Protein AF-A0A9P5X4S1-F1 (afdb_monomer_lite)

Secondary structure (DSSP, 8-state):
-----PPPP----PPPPP---PPPPP---------------TT-----GGGTS------EEPTTTB--SS-EESS-EEEE-----GGG-TTBSSS----TT-S-EEEE-----BSEES--S-EEEE-SSS-EEEE-PPTT-SS-BHHHHHHHHHHHHHHHHHHTTS-TTB--EEEEEEE-TT--EEEEEEEEE-EEEE-SSSTTEEEEE--B-

Foldseek 3Di:
DDDDDDDDDDDPDDDDDDDDDDDDDDDDDDPDPPDFDFDDDPVRDTDGVCVVPPPCPPKDFDPLFDFDPDKDFNFDKAKDLDDDDQVFCLFAPDSDPDPPPDSIDIGTDDDFAARIVVFDQWAWEAAVPPDIDIFGDDPPDNGGGSNSVSNSVSVVLSVCCVVVPNPPFFDQWDWDWYADPVGDIDIGIGGMFRGWDAPDDDSRYIYTGTDTD

Structure (mmCIF, N/CA/C/O backbone):
data_AF-A0A9P5X4S1-F1
#
_entry.id   AF-A0A9P5X4S1-F1
#
loop_
_atom_site.group_PDB
_atom_site.id
_atom_site.type_symbol
_atom_site.label_atom_id
_atom_site.label_alt_id
_atom_site.label_comp_id
_atom_site.label_asym_id
_atom_site.label_entity_id
_atom_site.label_seq_id
_atom_site.pdbx_PDB_ins_code
_atom_site.Cartn_x
_atom_site.Cartn_y
_atom_site.Cartn_z
_atom_site.occupancy
_atom_site.B_iso_or_equiv
_atom_site.auth_seq_id
_atom_site.auth_comp_id
_atom_site.auth_asym_id
_atom_site.auth_atom_id
_atom_site.pdbx_PDB_model_num
ATOM 1 N N . MET A 1 1 ? 43.998 -72.828 -22.756 1.00 46.53 1 MET A N 1
ATOM 2 C CA . MET A 1 1 ? 43.836 -71.677 -23.671 1.00 46.53 1 MET A CA 1
ATOM 3 C C . MET A 1 1 ? 42.351 -71.418 -23.887 1.00 46.53 1 MET A C 1
ATOM 5 O O . MET A 1 1 ? 41.716 -72.182 -24.595 1.00 46.53 1 MET A O 1
ATOM 9 N N . GLN A 1 2 ? 41.789 -70.391 -23.248 1.00 43.47 2 GLN A N 1
ATOM 10 C CA . GLN A 1 2 ? 40.431 -69.898 -23.509 1.00 43.47 2 GLN A CA 1
ATOM 11 C C . GLN A 1 2 ? 40.464 -68.369 -23.405 1.00 43.47 2 GLN A C 1
ATOM 13 O O . GLN A 1 2 ? 40.815 -67.820 -22.363 1.00 43.47 2 GLN A O 1
ATOM 18 N N . GLN A 1 3 ? 40.169 -67.691 -24.515 1.00 41.81 3 GLN A N 1
ATOM 19 C CA . GLN A 1 3 ? 40.091 -66.234 -24.605 1.00 41.81 3 GLN A CA 1
ATOM 20 C C . GLN A 1 3 ? 38.754 -65.751 -24.024 1.00 41.81 3 GLN A C 1
ATOM 22 O O . GLN A 1 3 ? 37.690 -66.107 -24.527 1.00 41.81 3 GLN A O 1
ATOM 27 N N . ARG A 1 4 ? 38.800 -64.907 -22.985 1.00 42.22 4 ARG A N 1
ATOM 28 C CA . ARG A 1 4 ? 37.654 -64.103 -22.536 1.00 42.22 4 ARG A CA 1
ATOM 29 C C . ARG A 1 4 ? 37.526 -62.884 -23.452 1.00 42.22 4 ARG A C 1
ATOM 31 O O . ARG A 1 4 ? 38.384 -62.008 -23.428 1.00 42.22 4 ARG A O 1
ATOM 38 N N . ARG A 1 5 ? 36.458 -62.825 -24.253 1.00 45.06 5 ARG A N 1
ATOM 39 C CA . ARG A 1 5 ? 36.043 -61.607 -24.964 1.00 45.06 5 ARG A CA 1
ATOM 40 C C . ARG A 1 5 ? 35.388 -60.648 -23.970 1.00 45.06 5 ARG A C 1
ATOM 42 O O . ARG A 1 5 ? 34.315 -60.933 -23.448 1.00 45.06 5 ARG A O 1
ATOM 49 N N . SER A 1 6 ? 36.042 -59.522 -23.726 1.00 44.28 6 SER A N 1
ATOM 50 C CA . SER A 1 6 ? 35.479 -58.332 -23.096 1.00 44.28 6 SER A CA 1
ATOM 51 C C . SER A 1 6 ? 34.457 -57.687 -24.041 1.00 44.28 6 SER A C 1
ATOM 53 O O . SER A 1 6 ? 34.792 -57.272 -25.148 1.00 44.28 6 SER A O 1
ATOM 55 N N . GLN A 1 7 ? 33.192 -57.620 -23.622 1.00 47.44 7 GLN A N 1
ATOM 56 C CA . GLN A 1 7 ? 32.182 -56.778 -24.265 1.00 47.44 7 GLN A CA 1
ATOM 57 C C . GLN A 1 7 ? 32.300 -55.358 -23.692 1.00 47.44 7 GLN A C 1
ATOM 59 O O . GLN A 1 7 ? 32.157 -55.161 -22.488 1.00 47.44 7 GLN A O 1
ATOM 64 N N . LEU A 1 8 ? 32.592 -54.383 -24.554 1.00 49.94 8 LEU A N 1
ATOM 65 C CA . LEU A 1 8 ? 32.514 -52.952 -24.244 1.00 49.94 8 LEU A CA 1
ATOM 66 C C . LEU A 1 8 ? 31.046 -52.477 -24.310 1.00 49.94 8 LEU A C 1
ATOM 68 O O . LEU A 1 8 ? 30.267 -53.023 -25.099 1.00 49.94 8 LEU A O 1
ATOM 72 N N . PRO A 1 9 ? 30.649 -51.473 -23.509 1.00 44.62 9 PRO A N 1
ATOM 73 C CA . PRO A 1 9 ? 29.273 -50.990 -23.458 1.00 44.62 9 PRO A CA 1
ATOM 74 C C . PRO A 1 9 ? 28.875 -50.280 -24.760 1.00 44.62 9 PRO A C 1
ATOM 76 O O . PRO A 1 9 ? 29.636 -49.495 -25.325 1.00 44.62 9 PRO A O 1
ATOM 79 N N . ARG A 1 10 ? 27.649 -50.554 -25.226 1.00 48.22 10 ARG A N 1
ATOM 80 C CA . ARG A 1 10 ? 27.021 -49.883 -26.372 1.00 48.22 10 ARG A CA 1
ATOM 81 C C . ARG A 1 10 ? 26.937 -48.378 -26.113 1.00 48.22 10 ARG A C 1
ATOM 83 O O . ARG A 1 10 ? 26.200 -47.940 -25.235 1.00 48.22 10 ARG A O 1
ATOM 90 N N . THR A 1 11 ? 27.660 -47.593 -26.904 1.00 49.62 11 THR A N 1
ATOM 91 C CA . THR A 1 11 ? 27.500 -46.140 -26.975 1.00 49.62 11 THR A CA 1
ATOM 92 C C . THR A 1 11 ? 26.103 -45.831 -27.516 1.00 49.62 11 THR A C 1
ATOM 94 O O . THR A 1 11 ? 25.770 -46.215 -28.636 1.00 49.62 11 THR A O 1
ATOM 97 N N . VAL A 1 12 ? 25.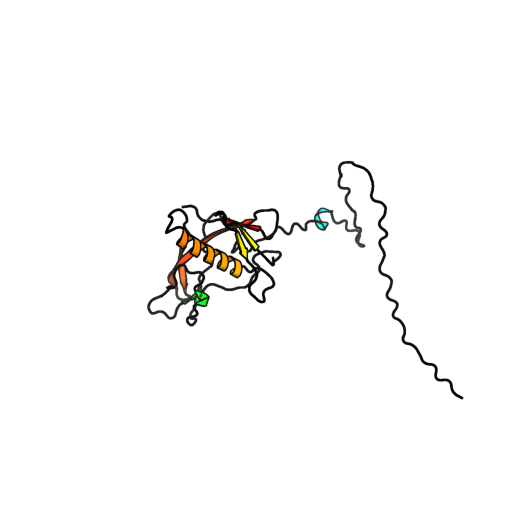268 -45.167 -26.717 1.00 51.41 12 VAL A N 1
ATOM 98 C CA . VAL A 1 12 ? 23.979 -44.633 -27.171 1.00 51.41 12 VAL A CA 1
ATOM 99 C C . VAL A 1 12 ? 24.279 -43.491 -28.143 1.00 51.41 12 VAL A C 1
ATOM 101 O O . VAL A 1 12 ? 24.737 -42.425 -27.738 1.00 51.41 12 VAL A O 1
ATOM 104 N N . GLN A 1 13 ? 24.083 -43.725 -29.441 1.00 45.00 13 GLN A N 1
ATOM 105 C CA . GLN A 1 13 ? 24.104 -42.659 -30.439 1.00 45.00 13 GLN A CA 1
ATOM 106 C C . GLN A 1 13 ? 22.827 -41.833 -30.283 1.00 45.00 13 GLN A C 1
ATOM 108 O O . GLN A 1 13 ? 21.743 -42.271 -30.665 1.00 45.00 13 GLN A O 1
ATOM 113 N N . HIS A 1 14 ? 22.948 -40.637 -29.712 1.00 45.91 14 HIS A N 1
ATOM 114 C CA . HIS A 1 14 ? 21.897 -39.634 -29.824 1.00 45.91 14 HIS A CA 1
ATOM 115 C C . HIS A 1 14 ? 21.844 -39.125 -31.274 1.00 45.91 14 HIS A C 1
ATOM 117 O O . HIS A 1 14 ? 22.902 -38.840 -31.846 1.00 45.91 14 HIS A O 1
ATOM 123 N N . PRO A 1 15 ? 20.654 -38.995 -31.891 1.00 44.94 15 PRO A N 1
ATOM 124 C CA . PRO A 1 15 ? 20.539 -38.343 -33.187 1.00 44.94 15 PRO A CA 1
ATOM 125 C C . PRO A 1 15 ? 21.041 -36.900 -33.068 1.00 44.94 15 PRO A C 1
ATOM 127 O O . PRO A 1 15 ? 20.694 -36.183 -32.129 1.00 44.94 15 PRO A O 1
ATOM 130 N N . ALA A 1 16 ? 21.905 -36.493 -33.999 1.00 55.47 16 ALA A N 1
ATOM 131 C CA . ALA A 1 16 ? 22.476 -35.155 -34.013 1.00 55.47 16 ALA A CA 1
ATOM 132 C C . ALA A 1 16 ? 21.360 -34.102 -34.111 1.00 55.47 16 ALA A C 1
ATOM 134 O O . ALA A 1 16 ? 20.496 -34.187 -34.985 1.00 55.47 16 ALA A O 1
ATOM 135 N N . ALA A 1 17 ? 21.393 -33.105 -33.224 1.00 42.31 17 ALA A N 1
ATOM 136 C CA . ALA A 1 17 ? 20.480 -31.971 -33.284 1.00 42.31 17 ALA A CA 1
ATOM 137 C C . ALA A 1 17 ? 20.614 -31.250 -34.643 1.00 42.31 17 ALA A C 1
ATOM 139 O O . ALA A 1 17 ? 21.740 -31.079 -35.130 1.00 42.31 17 ALA A O 1
ATOM 140 N N . PRO A 1 18 ? 19.500 -30.822 -35.266 1.00 40.22 18 PRO A N 1
ATOM 141 C CA . PRO A 1 18 ? 19.536 -30.147 -36.557 1.00 40.22 18 PRO A CA 1
ATOM 142 C C . PRO A 1 18 ? 20.338 -28.847 -36.444 1.00 40.22 18 PRO A C 1
ATOM 144 O O . PRO A 1 18 ? 20.001 -27.950 -35.673 1.00 40.22 18 PRO A O 1
ATOM 147 N N . ARG A 1 19 ? 21.428 -28.747 -37.210 1.00 42.81 19 ARG A N 1
ATOM 148 C CA . ARG A 1 19 ? 22.219 -27.517 -37.317 1.00 42.81 19 ARG A CA 1
ATOM 149 C C . ARG A 1 19 ? 21.562 -26.606 -38.350 1.00 42.81 19 ARG A C 1
ATOM 151 O O . ARG A 1 19 ? 21.554 -26.929 -39.535 1.00 42.81 19 ARG A O 1
ATOM 158 N N . LEU A 1 20 ? 21.021 -25.474 -37.904 1.00 37.00 20 LEU A N 1
ATOM 159 C CA . LEU A 1 20 ? 20.566 -24.403 -38.790 1.00 37.00 20 LEU A CA 1
ATOM 160 C C . LEU A 1 20 ? 21.792 -23.714 -39.399 1.00 37.00 20 LEU A C 1
ATOM 162 O O . LEU A 1 20 ? 22.622 -23.172 -38.673 1.00 37.00 20 LEU A O 1
ATOM 166 N N . ILE A 1 21 ? 21.908 -23.752 -40.726 1.00 42.53 21 ILE A N 1
ATOM 167 C CA . ILE A 1 21 ? 22.890 -22.970 -41.483 1.00 42.53 21 ILE A CA 1
ATOM 168 C C . ILE A 1 21 ? 22.227 -21.617 -41.781 1.00 42.53 21 ILE A C 1
ATOM 170 O O . ILE A 1 21 ? 21.247 -21.600 -42.530 1.00 42.53 21 ILE A O 1
ATOM 174 N N . PRO A 1 22 ? 22.686 -20.488 -41.210 1.00 38.66 22 PRO A N 1
ATOM 175 C CA . PRO A 1 22 ? 22.112 -19.187 -41.527 1.00 38.66 22 PRO A CA 1
ATOM 176 C C . PRO A 1 22 ? 22.439 -18.829 -42.980 1.00 38.66 22 PRO A C 1
ATOM 178 O O . PRO A 1 22 ? 23.607 -18.753 -43.360 1.00 38.66 22 PRO A O 1
ATOM 181 N N . GLY A 1 23 ? 21.407 -18.627 -43.799 1.00 45.50 23 GLY A N 1
ATOM 182 C CA . GLY A 1 23 ? 21.567 -18.055 -45.134 1.00 45.50 23 GLY A CA 1
ATOM 183 C C . GLY A 1 23 ? 21.989 -16.580 -45.057 1.00 45.50 23 GLY A C 1
ATOM 184 O O . GLY A 1 23 ? 21.754 -15.927 -44.036 1.00 45.50 23 GLY A O 1
ATOM 185 N N . PRO A 1 24 ? 22.615 -16.033 -46.113 1.00 45.56 24 PRO A N 1
ATOM 186 C CA . PRO A 1 24 ? 23.027 -14.636 -46.127 1.00 45.56 24 PRO A CA 1
ATOM 187 C C . PRO A 1 24 ? 21.810 -13.707 -46.017 1.00 45.56 24 PRO A C 1
ATOM 189 O O . PRO A 1 24 ? 20.795 -13.906 -46.686 1.00 45.56 24 PRO A O 1
ATOM 192 N N . LEU A 1 25 ? 21.927 -12.687 -45.162 1.00 45.19 25 LEU A N 1
ATOM 193 C CA . LEU A 1 25 ? 20.889 -11.677 -44.955 1.00 45.19 25 LEU A CA 1
ATOM 194 C C . LEU A 1 25 ? 20.660 -10.864 -46.245 1.00 45.19 25 LEU A C 1
ATOM 196 O O . LEU A 1 25 ? 21.644 -10.474 -46.884 1.00 45.19 25 LEU A O 1
ATOM 200 N N . PRO A 1 26 ? 19.402 -10.557 -46.618 1.00 45.75 26 PRO A N 1
ATOM 201 C CA . PRO A 1 26 ? 19.123 -9.710 -47.769 1.00 45.75 26 PRO A CA 1
ATOM 202 C C . PRO A 1 26 ? 19.654 -8.301 -47.502 1.00 45.75 26 PRO A C 1
ATOM 204 O O . PRO A 1 26 ? 19.260 -7.645 -46.538 1.00 45.75 26 PRO A O 1
ATOM 207 N N . ARG A 1 27 ? 20.552 -7.833 -48.365 1.00 50.88 27 ARG A N 1
ATOM 208 C CA . ARG A 1 27 ? 20.901 -6.419 -48.462 1.00 50.88 27 ARG A CA 1
ATOM 209 C C . ARG A 1 27 ? 19.909 -5.793 -49.429 1.00 50.88 27 ARG A C 1
ATOM 211 O O . ARG A 1 27 ? 20.102 -5.953 -50.622 1.00 50.88 27 ARG A O 1
ATOM 218 N N . ASP A 1 28 ? 18.849 -5.170 -48.924 1.00 43.62 28 ASP A N 1
ATOM 219 C CA . ASP A 1 28 ? 18.285 -3.983 -49.572 1.00 43.62 28 ASP A CA 1
ATOM 220 C C . ASP A 1 28 ? 17.231 -3.278 -48.713 1.00 43.62 28 ASP A C 1
ATOM 222 O O . ASP A 1 28 ? 16.333 -3.876 -48.119 1.00 43.62 28 ASP A O 1
ATOM 226 N N . THR A 1 29 ? 17.383 -1.960 -48.675 1.00 52.16 29 THR A N 1
ATOM 227 C CA . THR A 1 29 ? 16.503 -0.952 -48.092 1.00 52.16 29 THR A CA 1
ATOM 228 C C . THR A 1 29 ? 15.220 -0.813 -48.913 1.00 52.16 29 THR A C 1
ATOM 230 O O . THR A 1 29 ? 15.195 -0.108 -49.918 1.00 52.16 29 THR A O 1
ATOM 233 N N . ALA A 1 30 ? 14.139 -1.446 -48.464 1.00 44.97 30 ALA A N 1
ATOM 234 C CA . ALA A 1 30 ? 12.775 -1.151 -48.901 1.00 44.97 30 ALA A CA 1
ATOM 235 C C . ALA A 1 30 ? 11.813 -1.282 -47.702 1.00 44.97 30 ALA A C 1
ATOM 237 O O . ALA A 1 30 ? 12.070 -2.097 -46.810 1.00 44.97 30 ALA A O 1
ATOM 238 N N . PRO A 1 31 ? 10.731 -0.481 -47.634 1.00 43.84 31 PRO A N 1
ATOM 239 C CA . PRO A 1 31 ? 9.807 -0.492 -46.505 1.00 43.84 31 PRO A CA 1
ATOM 240 C C . PRO A 1 31 ? 9.202 -1.889 -46.340 1.00 43.84 31 PRO A C 1
ATOM 242 O O . PRO A 1 31 ? 8.707 -2.489 -47.295 1.00 43.84 31 PRO A O 1
ATOM 245 N N . ILE A 1 32 ? 9.288 -2.417 -45.119 1.00 43.47 32 ILE A N 1
ATOM 246 C CA . ILE A 1 32 ? 8.879 -3.778 -44.775 1.00 43.47 32 ILE A CA 1
ATOM 247 C C . ILE A 1 32 ? 7.352 -3.864 -44.883 1.00 43.47 32 ILE A C 1
ATOM 249 O O . ILE A 1 32 ? 6.627 -3.649 -43.914 1.00 43.47 32 ILE A O 1
ATOM 253 N N . HIS A 1 33 ? 6.843 -4.207 -46.063 1.00 41.16 33 HIS A N 1
ATOM 254 C CA . HIS A 1 33 ? 5.532 -4.830 -46.156 1.00 41.16 33 HIS A CA 1
ATOM 255 C C . HIS A 1 33 ? 5.665 -6.221 -45.543 1.00 41.16 33 HIS A C 1
ATOM 257 O O . HIS A 1 33 ? 6.286 -7.114 -46.123 1.00 41.16 33 HIS A O 1
ATOM 263 N N . GLN A 1 34 ? 5.134 -6.360 -44.328 1.00 41.56 34 GLN A N 1
ATOM 264 C CA . GLN A 1 34 ? 5.072 -7.601 -43.567 1.00 41.56 34 GLN A CA 1
ATOM 265 C C . GLN A 1 34 ? 4.455 -8.699 -44.440 1.00 41.56 34 GLN A C 1
ATOM 267 O O . GLN A 1 34 ? 3.242 -8.763 -44.631 1.00 41.56 34 GLN A O 1
ATOM 272 N N . ARG A 1 35 ? 5.301 -9.557 -45.014 1.00 38.53 35 ARG A N 1
ATOM 273 C CA . ARG A 1 35 ? 4.841 -10.789 -45.652 1.00 38.53 35 ARG A CA 1
ATOM 274 C C . ARG A 1 35 ? 4.489 -11.769 -44.530 1.00 38.53 35 ARG A C 1
ATOM 276 O O . ARG A 1 35 ? 5.339 -11.991 -43.666 1.00 38.53 35 ARG A O 1
ATOM 283 N N . PRO A 1 36 ? 3.276 -12.342 -44.509 1.00 40.66 36 PRO A N 1
ATOM 284 C CA . PRO A 1 36 ? 2.898 -13.294 -43.476 1.00 40.66 36 PRO A CA 1
ATOM 285 C C . PRO A 1 36 ? 3.813 -14.519 -43.552 1.00 40.66 36 PRO A C 1
ATOM 287 O O . PRO A 1 36 ? 3.939 -15.158 -44.597 1.00 40.66 36 PRO A O 1
ATOM 290 N N . VAL A 1 37 ? 4.475 -14.830 -42.438 1.00 42.88 37 VAL A N 1
ATOM 291 C CA . VAL A 1 37 ? 5.225 -16.077 -42.278 1.00 42.88 37 VAL A CA 1
ATOM 292 C C . VAL A 1 37 ? 4.203 -17.196 -42.114 1.00 42.88 37 VAL A C 1
ATOM 294 O O . VAL A 1 37 ? 3.476 -17.245 -41.124 1.00 42.88 37 VAL A O 1
ATOM 297 N N . ILE A 1 38 ? 4.121 -18.073 -43.112 1.00 45.19 38 ILE A N 1
ATOM 298 C CA . ILE A 1 38 ? 3.233 -19.235 -43.101 1.00 45.19 38 ILE A CA 1
ATOM 299 C C . ILE A 1 38 ? 3.957 -20.355 -42.355 1.00 45.19 38 ILE A C 1
ATOM 301 O O . ILE A 1 38 ? 4.895 -20.951 -42.883 1.00 45.19 38 ILE A O 1
ATOM 305 N N . VAL A 1 39 ? 3.528 -20.648 -41.129 1.00 45.53 39 VAL A N 1
ATOM 306 C CA . VAL A 1 39 ? 3.967 -21.847 -40.406 1.00 45.53 39 VAL A CA 1
ATOM 307 C C . VAL A 1 39 ? 2.906 -22.921 -40.612 1.00 45.53 39 VAL A C 1
ATOM 309 O O . VAL A 1 39 ? 1.814 -22.840 -40.055 1.00 45.53 39 VAL A O 1
ATOM 312 N N . ALA A 1 40 ? 3.207 -23.912 -41.450 1.00 42.59 40 ALA A N 1
ATOM 313 C CA . ALA A 1 40 ? 2.332 -25.058 -41.660 1.00 42.59 40 ALA A CA 1
ATOM 314 C C . ALA A 1 40 ? 2.487 -26.041 -40.490 1.00 42.59 40 ALA A C 1
ATOM 316 O O . ALA A 1 40 ? 3.474 -26.771 -40.404 1.00 42.59 40 ALA A O 1
ATOM 317 N N . LEU A 1 41 ? 1.514 -26.062 -39.581 1.00 47.72 41 LEU A N 1
ATOM 318 C CA . LEU A 1 41 ? 1.346 -27.172 -38.645 1.00 47.72 41 LEU A CA 1
ATOM 319 C C . LEU A 1 41 ? 0.678 -28.333 -39.403 1.00 47.72 41 LEU A C 1
ATOM 321 O O . LEU A 1 41 ? -0.170 -28.106 -40.266 1.00 47.72 41 LEU A O 1
ATOM 325 N N . GLY A 1 42 ? 1.093 -29.574 -39.121 1.00 46.31 42 GLY A N 1
ATOM 326 C CA . GLY A 1 42 ? 0.798 -30.796 -39.900 1.00 46.31 42 GLY A CA 1
ATOM 327 C C . GLY A 1 42 ? -0.675 -31.216 -40.050 1.00 46.31 42 GLY A C 1
ATOM 328 O O . GLY A 1 42 ? -0.945 -32.341 -40.451 1.00 46.31 42 GLY A O 1
ATOM 329 N N . ASN A 1 43 ? -1.626 -30.339 -39.741 1.00 46.12 43 ASN A N 1
ATOM 330 C CA . ASN A 1 43 ? -3.068 -30.505 -39.914 1.00 46.12 43 ASN A CA 1
ATOM 331 C C . ASN A 1 43 ? -3.700 -29.437 -40.835 1.00 46.12 43 ASN A C 1
ATOM 333 O O . ASN A 1 43 ? -4.923 -29.369 -40.933 1.00 46.12 43 ASN A O 1
ATOM 337 N N . GLY A 1 44 ? -2.902 -28.598 -41.508 1.00 51.91 44 GLY A N 1
ATOM 338 C CA . GLY A 1 44 ? -3.403 -27.633 -42.495 1.00 51.91 44 GLY A CA 1
ATOM 339 C C . GLY A 1 44 ? -4.123 -26.418 -41.901 1.00 51.91 44 GLY A C 1
ATOM 340 O O . GLY A 1 44 ? -4.729 -25.649 -42.644 1.00 51.91 44 GLY A O 1
ATOM 341 N N . GLN A 1 45 ? -4.052 -26.208 -40.583 1.00 44.25 45 GLN A N 1
ATOM 342 C CA . GLN A 1 45 ? -4.540 -24.975 -39.972 1.00 44.25 45 GLN A CA 1
ATOM 343 C C . GLN A 1 45 ? -3.538 -23.839 -40.203 1.00 44.25 45 GLN A C 1
ATOM 345 O O . GLN A 1 45 ? -2.388 -23.900 -39.769 1.00 44.25 45 GLN A O 1
ATOM 350 N N . VAL A 1 46 ? -3.992 -22.787 -40.885 1.00 49.50 46 VAL A N 1
ATOM 351 C CA . VAL A 1 46 ? -3.256 -21.527 -41.023 1.00 49.50 46 VAL A CA 1
ATOM 352 C C . VAL A 1 46 ? -3.574 -20.674 -39.801 1.00 49.50 46 VAL A C 1
ATOM 354 O O . VAL A 1 46 ? -4.683 -20.157 -39.672 1.00 49.50 46 VAL A O 1
ATOM 357 N N . LEU A 1 47 ? -2.610 -20.533 -38.892 1.00 44.25 47 LEU A N 1
ATOM 358 C CA . LEU A 1 47 ? -2.721 -19.570 -37.801 1.00 44.25 47 LEU A CA 1
ATOM 359 C C . LEU A 1 47 ? -2.404 -18.171 -38.352 1.00 44.25 47 LEU A C 1
ATOM 361 O O . LEU A 1 47 ? -1.305 -17.971 -38.878 1.00 44.25 47 LEU A O 1
ATOM 365 N N . PRO A 1 48 ? -3.321 -17.190 -38.264 1.00 44.12 48 PRO A N 1
ATOM 366 C CA . PRO A 1 48 ? -2.984 -15.810 -38.585 1.00 44.12 48 PRO A CA 1
ATOM 367 C C . PRO A 1 48 ? -1.837 -15.338 -37.684 1.00 44.12 48 PRO A C 1
ATOM 369 O O . PRO A 1 48 ? -1.825 -15.616 -36.486 1.00 44.12 48 PRO A O 1
ATOM 372 N N . THR A 1 49 ? -0.882 -14.593 -38.250 1.00 44.66 49 THR A N 1
ATOM 373 C CA . THR A 1 49 ? 0.312 -14.075 -37.552 1.00 44.66 49 THR A CA 1
ATOM 374 C C . THR A 1 49 ? -0.028 -13.310 -36.263 1.00 44.66 49 THR A C 1
ATOM 376 O O . THR A 1 49 ? 0.769 -13.306 -35.328 1.00 44.66 49 THR A O 1
ATOM 379 N N . ALA A 1 50 ? -1.240 -12.752 -36.168 1.00 46.91 50 ALA A N 1
ATOM 380 C CA . ALA A 1 50 ? -1.768 -12.117 -34.962 1.00 46.91 50 ALA A CA 1
ATOM 381 C C . ALA A 1 50 ? -1.810 -13.046 -33.730 1.00 46.91 50 ALA A C 1
ATOM 383 O O . ALA A 1 50 ? -1.666 -12.564 -32.614 1.00 46.91 50 ALA A O 1
ATOM 384 N N . LEU A 1 51 ? -1.943 -14.366 -33.914 1.00 45.53 51 LEU A N 1
ATOM 385 C CA . LEU A 1 51 ? -1.962 -15.342 -32.815 1.00 45.53 51 LEU A CA 1
ATOM 386 C C . LEU A 1 51 ? -0.568 -15.832 -32.398 1.00 45.53 51 LEU A C 1
ATOM 388 O O . LEU A 1 51 ? -0.434 -16.434 -31.339 1.00 45.53 51 LEU A O 1
ATOM 392 N N .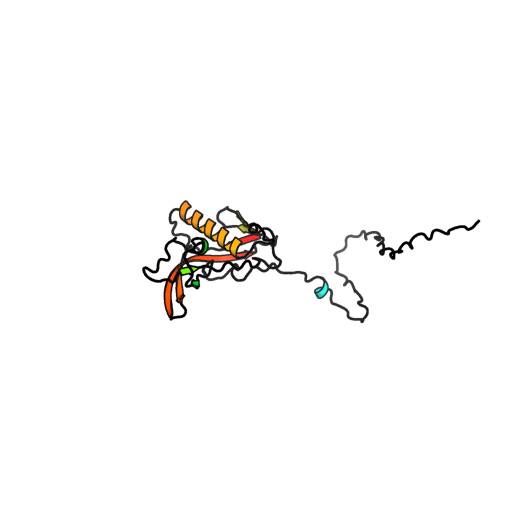 LEU A 1 52 ? 0.468 -15.596 -33.210 1.00 46.09 52 LEU A N 1
ATOM 393 C CA . LEU A 1 52 ? 1.827 -16.084 -32.937 1.00 46.09 52 LEU A CA 1
ATOM 394 C C . LEU A 1 52 ? 2.695 -15.065 -32.184 1.00 46.09 52 LEU A C 1
ATOM 396 O O . LEU A 1 52 ? 3.699 -15.452 -31.595 1.00 46.09 52 LEU A O 1
ATOM 400 N N . PHE A 1 53 ? 2.303 -13.785 -32.175 1.00 46.34 53 PHE A N 1
ATOM 401 C CA . PHE A 1 53 ? 3.072 -12.703 -31.546 1.00 46.34 53 PHE A CA 1
ATOM 402 C C . PHE A 1 53 ? 2.228 -11.688 -30.761 1.00 46.34 53 PHE A C 1
ATOM 404 O O . PHE A 1 53 ? 2.713 -10.600 -30.471 1.00 46.34 53 PHE A O 1
ATOM 411 N N . GLN A 1 54 ? 1.011 -12.034 -30.330 1.00 38.66 54 GLN A N 1
ATOM 412 C CA . GLN A 1 54 ? 0.378 -11.331 -29.205 1.00 38.66 54 GLN A CA 1
ATOM 413 C C . GLN A 1 54 ? 0.934 -11.871 -27.882 1.00 38.66 54 GLN A C 1
ATOM 415 O O . GLN A 1 54 ? 0.235 -12.470 -27.076 1.00 38.66 54 GLN A O 1
ATOM 420 N N . ASN A 1 55 ? 2.230 -11.643 -27.670 1.00 37.97 55 ASN A N 1
ATOM 421 C CA . ASN A 1 55 ? 2.833 -11.617 -26.339 1.00 37.97 55 ASN A CA 1
ATOM 422 C C . ASN A 1 55 ? 2.818 -10.176 -25.798 1.00 37.97 55 ASN A C 1
ATOM 424 O O . ASN A 1 55 ? 3.710 -9.768 -25.062 1.00 37.97 55 ASN A O 1
ATOM 428 N N . ASP A 1 56 ? 1.772 -9.412 -26.128 1.00 42.88 56 ASP A N 1
ATOM 429 C CA . ASP A 1 56 ? 1.348 -8.280 -25.312 1.00 42.88 56 ASP A CA 1
ATOM 430 C C . ASP A 1 56 ? 0.698 -8.857 -24.048 1.00 42.88 56 ASP A C 1
ATOM 432 O O . ASP A 1 56 ? -0.508 -8.739 -23.823 1.00 42.88 56 ASP A O 1
ATOM 436 N N . ALA A 1 57 ? 1.489 -9.528 -23.207 1.00 47.12 57 ALA A N 1
ATOM 437 C CA . ALA A 1 57 ? 1.146 -9.643 -21.802 1.00 47.12 57 ALA A CA 1
ATOM 438 C C . ALA A 1 57 ? 1.225 -8.215 -21.258 1.00 47.12 57 ALA A C 1
ATOM 440 O O . ALA A 1 57 ? 2.267 -7.784 -20.767 1.00 47.12 57 ALA A O 1
ATOM 441 N N . VAL A 1 58 ? 0.157 -7.438 -21.467 1.00 55.78 58 VAL A N 1
ATOM 442 C CA . VAL A 1 58 ? 0.019 -6.097 -20.906 1.00 55.78 58 VAL A CA 1
ATOM 443 C C . VAL A 1 58 ? 0.295 -6.263 -19.427 1.00 55.78 58 VAL A C 1
ATOM 445 O O . VAL A 1 58 ? -0.444 -6.979 -18.754 1.00 55.78 58 VAL A O 1
ATOM 448 N N . ALA A 1 59 ? 1.396 -5.667 -18.969 1.00 64.56 59 ALA A N 1
ATOM 449 C CA . ALA A 1 59 ? 1.819 -5.689 -17.583 1.00 64.56 59 ALA A CA 1
ATOM 450 C C . ALA A 1 59 ? 0.620 -5.342 -16.703 1.00 64.56 59 ALA A C 1
ATOM 452 O O . ALA A 1 59 ? 0.179 -4.192 -16.648 1.00 64.56 59 ALA A O 1
ATOM 453 N N . GLY A 1 60 ? 0.042 -6.363 -16.083 1.00 83.62 60 GLY A N 1
ATOM 454 C CA . GLY A 1 60 ? -1.090 -6.204 -15.196 1.00 83.62 60 GLY A CA 1
ATOM 455 C C . GLY A 1 60 ? -0.554 -5.906 -13.814 1.00 83.62 60 GLY A C 1
ATOM 456 O O . GLY A 1 60 ? 0.388 -6.561 -13.375 1.00 83.62 60 GLY A O 1
ATOM 457 N N . ILE A 1 61 ? -1.149 -4.948 -13.119 1.00 92.25 61 ILE A N 1
ATOM 458 C CA . ILE A 1 61 ? -0.948 -4.811 -11.681 1.00 92.25 61 ILE A CA 1
ATOM 459 C C . ILE A 1 61 ? -2.133 -5.426 -10.949 1.00 92.25 61 ILE A C 1
ATOM 461 O O . ILE A 1 61 ? -3.263 -5.385 -11.446 1.00 92.25 61 ILE A O 1
ATOM 465 N N . ASP A 1 62 ? -1.885 -5.993 -9.773 1.00 93.06 62 ASP A N 1
ATOM 466 C CA . ASP A 1 62 ? -2.943 -6.489 -8.905 1.00 93.06 62 ASP A CA 1
ATOM 467 C C . ASP A 1 62 ? -3.990 -5.390 -8.656 1.00 93.06 62 ASP A C 1
ATOM 469 O O . ASP A 1 62 ? -3.674 -4.215 -8.426 1.00 93.06 62 ASP A O 1
ATOM 473 N N . ALA A 1 63 ? -5.267 -5.771 -8.693 1.00 90.75 63 ALA A N 1
ATOM 474 C CA . ALA A 1 63 ? -6.380 -4.842 -8.552 1.00 90.75 63 ALA A CA 1
ATOM 475 C C . ALA A 1 63 ? -6.344 -4.060 -7.226 1.00 90.75 63 ALA A C 1
ATOM 477 O O . ALA A 1 63 ? -6.866 -2.945 -7.172 1.00 90.75 63 ALA A O 1
ATOM 478 N N . ARG A 1 64 ? -5.711 -4.584 -6.167 1.00 90.94 64 ARG A N 1
ATOM 479 C CA . ARG A 1 64 ? -5.491 -3.903 -4.872 1.00 90.94 64 ARG A CA 1
ATOM 480 C C . ARG A 1 64 ? -4.485 -2.757 -4.952 1.00 90.94 64 ARG A C 1
ATOM 482 O O . ARG A 1 64 ? -4.534 -1.855 -4.122 1.00 90.94 64 ARG A O 1
ATOM 489 N N . LEU A 1 65 ? -3.636 -2.753 -5.975 1.00 93.25 65 LEU A N 1
ATOM 490 C CA . LEU A 1 65 ? -2.636 -1.718 -6.227 1.00 93.25 65 LEU A CA 1
ATOM 491 C C . LEU A 1 65 ? -3.025 -0.783 -7.377 1.00 93.25 65 LEU A C 1
ATOM 493 O O . LEU A 1 65 ? -2.585 0.360 -7.403 1.00 93.25 65 LEU A O 1
ATOM 497 N N . ALA A 1 66 ? -3.871 -1.237 -8.305 1.00 92.81 66 ALA A N 1
ATOM 498 C CA . ALA A 1 66 ? -4.264 -0.479 -9.493 1.00 92.81 66 ALA A CA 1
ATOM 499 C C . ALA A 1 66 ? -4.827 0.925 -9.201 1.00 92.81 66 ALA A C 1
ATOM 501 O O . ALA A 1 66 ? -5.471 1.170 -8.175 1.00 92.81 66 ALA A O 1
ATOM 502 N N . PHE A 1 67 ? -4.626 1.841 -10.142 1.00 93.56 67 PHE A N 1
ATOM 503 C CA . PHE A 1 67 ? -5.208 3.176 -10.105 1.00 93.56 67 PHE A CA 1
ATOM 504 C C . PHE A 1 67 ? -6.744 3.170 -10.118 1.00 93.56 67 PHE A C 1
ATOM 506 O O . PHE A 1 67 ? -7.373 2.428 -10.871 1.00 93.56 67 PHE A O 1
ATOM 513 N N . HIS A 1 68 ? -7.336 4.053 -9.320 1.00 90.62 68 HIS A N 1
ATOM 514 C CA . HIS A 1 68 ? -8.762 4.336 -9.250 1.00 90.62 68 HIS A CA 1
ATOM 515 C C . HIS A 1 68 ? -8.999 5.848 -9.263 1.00 90.62 68 HIS A C 1
ATOM 517 O O . HIS A 1 68 ? -8.215 6.630 -8.731 1.00 90.62 68 HIS A O 1
ATOM 523 N N . THR A 1 69 ? -10.140 6.259 -9.817 1.00 88.81 69 THR A N 1
ATOM 524 C CA . THR A 1 69 ? -10.580 7.666 -9.824 1.00 88.81 69 THR A CA 1
ATOM 525 C C . THR A 1 69 ? -11.048 8.159 -8.457 1.00 88.81 69 THR A C 1
ATOM 527 O O . THR A 1 69 ? -11.249 9.355 -8.272 1.00 88.81 69 THR A O 1
ATOM 530 N N . ARG A 1 70 ? -11.256 7.244 -7.505 1.00 88.94 70 ARG A N 1
ATOM 531 C CA . ARG A 1 70 ? -11.634 7.554 -6.128 1.00 88.94 70 ARG A CA 1
ATOM 532 C C . ARG A 1 70 ? -10.577 7.025 -5.170 1.00 88.94 70 ARG A C 1
ATOM 534 O O . ARG A 1 70 ? -10.048 5.936 -5.409 1.00 88.94 70 ARG A O 1
ATOM 541 N N . PRO A 1 71 ? -10.316 7.750 -4.076 1.00 87.75 71 PRO A N 1
ATOM 542 C CA . PRO A 1 71 ? -9.424 7.258 -3.051 1.00 87.75 71 PRO A CA 1
ATOM 543 C C . PRO A 1 71 ? -9.971 6.006 -2.392 1.00 87.75 71 PRO A C 1
ATOM 545 O O . PRO A 1 71 ? -11.180 5.860 -2.190 1.00 87.75 71 PRO A O 1
ATOM 548 N N . ARG A 1 72 ? -9.058 5.115 -2.027 1.00 89.19 72 ARG A N 1
ATOM 549 C CA . ARG A 1 72 ? -9.372 3.892 -1.300 1.00 89.19 72 ARG A CA 1
ATOM 550 C C . ARG A 1 72 ? -8.295 3.588 -0.267 1.00 89.19 72 ARG A C 1
ATOM 552 O O . ARG A 1 72 ? -7.154 4.019 -0.454 1.00 89.19 72 ARG A O 1
ATOM 559 N N . PRO A 1 73 ? -8.631 2.811 0.772 1.00 87.94 73 PRO A N 1
ATOM 560 C CA . PRO A 1 73 ? -7.638 2.265 1.682 1.00 87.94 73 PRO A CA 1
ATOM 561 C C . PRO A 1 73 ? -6.541 1.527 0.917 1.00 87.94 73 PRO A C 1
ATOM 563 O O . PRO A 1 73 ? -6.840 0.747 0.007 1.00 87.94 73 PRO A O 1
ATOM 566 N N . VAL A 1 74 ? -5.284 1.778 1.284 1.00 89.69 74 VAL A N 1
ATOM 567 C CA . VAL A 1 74 ? -4.124 1.057 0.739 1.00 89.69 74 VAL A CA 1
ATOM 568 C C . VAL A 1 74 ? -4.246 -0.427 1.071 1.00 89.69 74 VAL A C 1
ATOM 570 O O . VAL A 1 74 ? -4.020 -1.273 0.211 1.00 89.69 74 VAL A O 1
ATOM 573 N N . VAL A 1 75 ? -4.674 -0.725 2.298 1.00 87.06 75 VAL A N 1
ATOM 574 C CA . VAL A 1 75 ? -4.921 -2.063 2.841 1.00 87.06 75 VAL A CA 1
ATOM 575 C C . VAL A 1 75 ? -6.311 -2.126 3.457 1.00 87.06 75 VAL A C 1
ATOM 577 O O . VAL A 1 75 ? -6.836 -1.117 3.928 1.00 87.06 75 VAL A O 1
ATOM 580 N N . ARG A 1 76 ? -6.924 -3.311 3.445 1.00 82.75 76 ARG A N 1
ATOM 581 C CA . ARG A 1 76 ? -8.243 -3.514 4.049 1.00 82.75 76 ARG A CA 1
ATOM 582 C C . ARG A 1 76 ? -8.079 -4.032 5.478 1.00 82.75 76 ARG A C 1
ATOM 584 O O . ARG A 1 76 ? -7.471 -5.086 5.638 1.00 82.75 76 ARG A O 1
ATOM 591 N N . PRO A 1 77 ? -8.585 -3.312 6.492 1.00 82.19 77 PRO A N 1
ATOM 592 C CA . PRO A 1 77 ? -8.637 -3.835 7.848 1.00 82.19 77 PRO A CA 1
ATOM 593 C C . PRO A 1 77 ? -9.694 -4.936 7.947 1.00 82.19 77 PRO A C 1
ATOM 595 O O . PRO A 1 77 ? -10.771 -4.831 7.357 1.00 82.19 77 PRO A O 1
ATOM 598 N N . ALA A 1 78 ? -9.402 -5.957 8.738 1.00 78.88 78 ALA A N 1
ATOM 599 C CA . ALA A 1 78 ? -10.334 -7.004 9.120 1.00 78.88 78 ALA A CA 1
ATOM 600 C C . ALA A 1 78 ? -10.304 -7.194 10.642 1.00 78.88 78 ALA A C 1
ATOM 602 O O . ALA A 1 78 ? -9.282 -6.960 11.292 1.00 78.88 78 ALA A O 1
ATOM 603 N N . ILE A 1 79 ? -11.431 -7.604 11.224 1.00 76.50 79 ILE A N 1
ATOM 604 C CA . ILE A 1 79 ? -11.558 -7.827 12.669 1.00 76.50 79 ILE A CA 1
ATOM 605 C C . ILE A 1 79 ? -11.363 -9.315 12.964 1.00 76.50 79 ILE A C 1
ATOM 607 O O . ILE A 1 79 ? -12.032 -10.160 12.372 1.00 76.50 79 ILE A O 1
ATOM 611 N N . THR A 1 80 ? -10.462 -9.637 13.890 1.00 70.75 80 THR A N 1
ATOM 612 C CA . THR A 1 80 ? -10.263 -10.993 14.420 1.00 70.75 80 THR A CA 1
ATOM 613 C C . THR A 1 80 ? -10.266 -11.010 15.943 1.00 70.75 80 THR A C 1
ATOM 615 O O . THR A 1 80 ? -10.050 -10.000 16.609 1.00 70.75 80 THR A O 1
ATOM 618 N N . PHE A 1 81 ? -10.484 -12.202 16.500 1.00 69.81 81 PHE A N 1
ATOM 619 C CA . PHE A 1 81 ? -10.366 -12.501 17.931 1.00 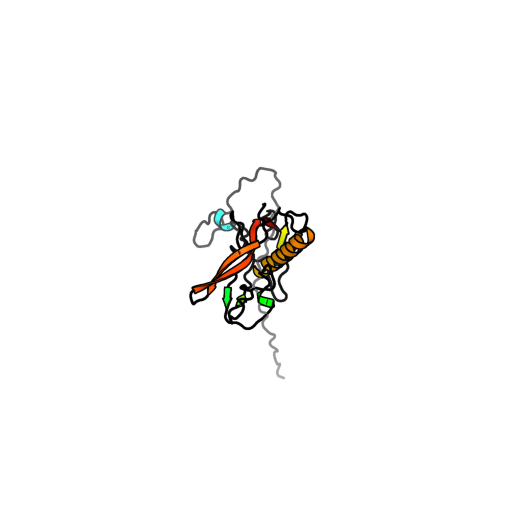69.81 81 PHE A CA 1
ATOM 620 C C . PHE A 1 81 ? -8.947 -12.969 18.320 1.00 69.81 81 PHE A C 1
ATOM 622 O O . PHE A 1 81 ? -8.777 -13.735 19.268 1.00 69.81 81 PHE A O 1
ATOM 629 N N . MET A 1 82 ? -7.923 -12.594 17.545 1.00 60.88 82 MET A N 1
ATOM 630 C CA . MET A 1 82 ? -6.554 -13.084 17.739 1.00 60.88 82 MET A CA 1
ATOM 631 C C . MET A 1 82 ? -5.809 -12.337 18.866 1.00 60.88 82 MET A C 1
ATOM 633 O O . MET A 1 82 ? -6.134 -11.183 19.148 1.00 60.88 82 MET A O 1
ATOM 637 N N . PRO A 1 83 ? -4.794 -12.969 19.499 1.00 58.69 83 PRO A N 1
ATOM 638 C CA . PRO A 1 83 ? -3.927 -12.314 20.481 1.00 58.69 83 PRO A CA 1
ATOM 639 C C . PRO A 1 83 ? -3.192 -11.103 19.892 1.00 58.69 83 PRO A C 1
ATOM 641 O O . PRO A 1 83 ? -3.039 -10.985 18.678 1.00 58.69 83 PRO A O 1
ATOM 644 N N . GLU A 1 84 ? -2.692 -10.223 20.757 1.00 56.19 84 GLU A N 1
ATOM 645 C CA . GLU A 1 84 ? -1.950 -9.029 20.349 1.00 56.19 84 GLU A CA 1
ATOM 646 C C . GLU A 1 84 ? -0.637 -9.400 19.648 1.00 56.19 84 GLU A C 1
ATOM 648 O O . GLU A 1 84 ? 0.291 -9.912 20.272 1.00 56.19 84 GLU A O 1
ATOM 653 N N . PHE A 1 85 ? -0.548 -9.092 18.353 1.00 60.44 85 PHE A N 1
ATOM 654 C CA . PHE A 1 85 ? 0.718 -9.076 17.628 1.00 60.44 85 PHE A CA 1
ATOM 655 C C . PHE A 1 85 ? 0.883 -7.714 16.941 1.00 60.44 85 PHE A C 1
ATOM 657 O O . PHE A 1 85 ? 0.094 -7.381 16.052 1.00 60.44 85 PHE A O 1
ATOM 664 N N . PRO A 1 86 ? 1.910 -6.928 17.317 1.00 64.12 86 PRO A N 1
ATOM 665 C CA . PRO A 1 86 ? 2.194 -5.620 16.718 1.00 64.12 86 PRO A CA 1
ATOM 666 C C . PRO A 1 86 ? 2.356 -5.665 15.194 1.00 64.12 86 PRO A C 1
ATOM 668 O O . PRO A 1 86 ? 2.078 -4.692 14.497 1.00 64.12 86 PRO A O 1
ATOM 671 N N . GLU A 1 87 ? 2.765 -6.821 14.670 1.00 65.38 87 GLU A N 1
ATOM 672 C CA . GLU A 1 87 ? 2.942 -7.064 13.242 1.00 65.38 87 GLU A CA 1
ATOM 673 C C . GLU A 1 87 ? 1.655 -6.887 12.433 1.00 65.38 87 GLU A C 1
ATOM 675 O O . GLU A 1 87 ? 1.763 -6.651 11.241 1.00 65.38 87 GLU A O 1
ATOM 680 N N . TYR A 1 88 ? 0.466 -6.923 13.048 1.00 64.88 88 TYR A N 1
ATOM 681 C CA . TYR A 1 88 ? -0.819 -6.759 12.361 1.00 64.88 88 TYR A CA 1
ATOM 682 C C . TYR A 1 88 ? -1.319 -5.315 12.261 1.00 64.88 88 TYR A C 1
ATOM 684 O O . TYR A 1 88 ? -2.348 -5.094 11.632 1.00 64.88 88 TYR A O 1
ATOM 692 N N . LEU A 1 89 ? -0.630 -4.327 12.844 1.00 69.50 89 LEU A N 1
ATOM 693 C CA . LEU A 1 89 ? -1.079 -2.922 12.860 1.00 69.50 89 LEU A CA 1
ATOM 694 C C . LEU A 1 89 ? -0.374 -2.031 11.828 1.00 69.50 89 LEU A C 1
ATOM 696 O O . LEU A 1 89 ? -0.653 -0.838 11.739 1.00 69.50 89 LEU A O 1
ATOM 700 N N . TRP A 1 90 ? 0.503 -2.593 10.995 1.00 77.38 90 TRP A N 1
ATOM 701 C CA . TRP A 1 90 ? 1.321 -1.836 10.037 1.00 77.38 90 TRP A CA 1
ATOM 702 C C . TRP A 1 90 ? 0.517 -0.946 9.074 1.00 77.38 90 TRP A C 1
ATOM 704 O O . TRP A 1 90 ? 1.018 0.091 8.633 1.00 77.38 90 TRP A O 1
ATOM 714 N N . GLY A 1 91 ? -0.721 -1.348 8.771 1.00 78.75 91 GLY A N 1
ATOM 715 C CA . GLY A 1 91 ? -1.664 -0.656 7.898 1.00 78.75 91 GLY A CA 1
ATOM 716 C C . GLY A 1 91 ? -2.442 0.500 8.531 1.00 78.75 91 GLY A C 1
ATOM 717 O O . GLY A 1 91 ? -3.127 1.232 7.814 1.00 78.75 91 GLY A O 1
ATOM 718 N N . ALA A 1 92 ? -2.360 0.664 9.851 1.00 79.25 92 ALA A N 1
ATOM 719 C CA . ALA A 1 92 ? -3.051 1.716 10.582 1.00 79.25 92 ALA A CA 1
ATOM 720 C C . ALA A 1 92 ? -2.226 3.012 10.616 1.00 79.25 92 ALA A C 1
ATOM 722 O O . ALA A 1 92 ? -0.994 3.024 10.448 1.00 79.25 92 ALA A O 1
ATOM 723 N N . VAL A 1 93 ? -2.933 4.127 10.784 1.00 77.25 93 VAL A N 1
ATOM 724 C CA . VAL A 1 93 ? -2.323 5.452 10.939 1.00 77.25 93 VAL A CA 1
ATOM 725 C C . VAL A 1 93 ? -1.707 5.628 12.324 1.00 77.25 93 VAL A C 1
ATOM 727 O O . VAL A 1 93 ? -0.606 6.168 12.417 1.00 77.25 93 VAL A O 1
ATOM 730 N N . ASP A 1 94 ? -2.391 5.136 13.354 1.00 67.75 94 ASP A N 1
ATOM 731 C CA . ASP A 1 94 ? -1.962 5.181 14.750 1.00 67.75 94 ASP A CA 1
ATOM 732 C C . ASP A 1 94 ? -1.829 3.757 15.314 1.00 67.75 94 ASP A C 1
ATOM 734 O O . ASP A 1 94 ? -2.536 2.838 14.885 1.00 67.75 94 ASP A O 1
ATOM 738 N N . ASP A 1 95 ? -0.955 3.580 16.303 1.00 56.47 95 ASP A N 1
ATOM 739 C CA . ASP A 1 95 ? -0.677 2.300 16.977 1.00 56.47 95 ASP A CA 1
ATOM 740 C C . ASP A 1 95 ? -1.822 1.885 17.932 1.00 56.47 95 ASP A C 1
ATOM 742 O O . ASP A 1 95 ? -1.745 0.887 18.655 1.00 56.47 95 ASP A O 1
ATOM 746 N N . HIS A 1 96 ? -2.918 2.648 17.941 1.00 49.62 96 HIS A N 1
ATOM 747 C CA . HIS A 1 96 ? -4.033 2.517 18.865 1.00 49.62 96 HIS A CA 1
ATOM 748 C C . HIS A 1 96 ? -5.367 2.318 18.151 1.00 49.62 96 HIS A C 1
ATOM 750 O O . HIS A 1 96 ? -6.269 3.148 18.234 1.00 49.62 96 HIS A O 1
ATOM 756 N N . VAL A 1 97 ? -5.576 1.138 17.571 1.00 54.44 97 VAL A N 1
ATOM 757 C CA . VAL A 1 97 ? -6.948 0.644 17.391 1.00 54.44 97 VAL A CA 1
ATOM 758 C C . VAL A 1 97 ? -7.387 -0.043 18.685 1.00 54.44 97 VAL A C 1
ATOM 760 O O . VAL A 1 97 ? -7.546 -1.260 18.758 1.00 54.44 97 VAL A O 1
ATOM 763 N N . SER A 1 98 ? -7.514 0.737 19.757 1.00 50.69 98 SER A N 1
ATOM 764 C CA . SER A 1 98 ? -7.995 0.207 21.032 1.00 50.69 98 SER A CA 1
ATOM 765 C C . SER A 1 98 ? -9.512 0.352 21.106 1.00 50.69 98 SER A C 1
ATOM 767 O O . SER A 1 98 ? -10.043 1.402 21.460 1.00 50.69 98 SER A O 1
ATOM 769 N N . TYR A 1 99 ? -10.227 -0.733 20.805 1.00 54.19 99 TYR A N 1
ATOM 770 C CA . TYR A 1 99 ? -11.556 -0.916 21.378 1.00 54.19 99 TYR A CA 1
ATOM 771 C C . TYR A 1 99 ? -11.324 -1.134 22.873 1.00 54.19 99 TYR A C 1
ATOM 773 O O . TYR A 1 99 ? -10.974 -2.239 23.299 1.00 54.19 99 TYR A O 1
ATOM 781 N N . ARG A 1 100 ? -11.400 -0.054 23.662 1.00 49.00 100 ARG A N 1
ATOM 782 C CA . ARG A 1 100 ? -11.328 -0.131 25.124 1.00 49.00 100 ARG A CA 1
ATOM 783 C C . ARG A 1 100 ? -12.337 -1.201 25.553 1.00 49.00 100 ARG A C 1
ATOM 785 O O . ARG A 1 100 ? -13.527 -1.014 25.355 1.00 49.00 100 ARG A O 1
ATOM 792 N N . GLU A 1 101 ? -11.836 -2.322 26.076 1.00 55.38 101 GLU A N 1
ATOM 793 C CA . GLU A 1 101 ? -12.597 -3.428 26.693 1.00 55.38 101 GLU A CA 1
ATOM 794 C C . GLU A 1 101 ? -13.103 -4.588 25.798 1.00 55.38 101 GLU A C 1
ATOM 796 O O . GLU A 1 101 ? -13.724 -5.503 26.336 1.00 55.38 101 GLU A O 1
ATOM 801 N N . SER A 1 102 ? -12.791 -4.668 24.493 1.00 58.56 102 SER A N 1
ATOM 802 C CA . SER A 1 102 ? -13.150 -5.851 23.666 1.00 58.56 102 SER A CA 1
ATOM 803 C C . SER A 1 102 ? -11.946 -6.752 23.389 1.00 58.56 102 SER A C 1
ATOM 805 O O . SER A 1 102 ? -10.842 -6.237 23.205 1.00 58.56 102 SER A O 1
ATOM 807 N N . PRO A 1 103 ? -12.118 -8.086 23.306 1.00 61.56 103 PRO A N 1
ATOM 808 C CA . PRO A 1 103 ? -11.102 -8.998 22.775 1.00 61.56 103 PRO A CA 1
ATOM 809 C C . PRO A 1 103 ? -10.888 -8.863 21.255 1.00 61.56 103 PRO A C 1
ATOM 811 O O . PRO A 1 103 ? -9.998 -9.508 20.709 1.00 61.56 103 PRO A O 1
ATOM 814 N N . MET A 1 104 ? -11.690 -8.056 20.556 1.00 63.81 104 MET A N 1
ATOM 815 C CA . MET A 1 104 ? -11.565 -7.835 19.115 1.00 63.81 104 MET A CA 1
ATOM 816 C C . MET A 1 104 ? -10.339 -6.991 18.779 1.00 63.81 104 MET A C 1
ATOM 818 O O . MET A 1 104 ? -10.014 -6.019 19.470 1.00 63.81 104 MET A O 1
ATOM 822 N N . ARG A 1 105 ? -9.659 -7.359 17.696 1.00 71.31 105 ARG A N 1
ATOM 823 C CA . ARG A 1 105 ? -8.465 -6.680 17.191 1.00 71.31 105 ARG A CA 1
ATOM 824 C C . ARG A 1 105 ? -8.554 -6.506 15.681 1.00 71.31 105 ARG A C 1
ATOM 826 O O . ARG A 1 105 ? -9.155 -7.325 14.988 1.00 71.31 105 ARG A O 1
ATOM 833 N N . ILE A 1 106 ? -7.947 -5.433 15.180 1.00 74.88 106 ILE A N 1
ATOM 834 C CA . ILE A 1 106 ? -7.782 -5.217 13.743 1.00 74.88 106 ILE A CA 1
ATOM 835 C C . ILE A 1 106 ? -6.493 -5.868 13.279 1.00 74.88 106 ILE A C 1
ATOM 837 O O . ILE A 1 106 ? -5.455 -5.728 13.920 1.00 74.88 106 ILE A O 1
ATOM 841 N N . HIS A 1 107 ? -6.571 -6.517 12.129 1.00 77.69 107 HIS A N 1
ATOM 842 C CA . HIS A 1 107 ? -5.421 -6.976 11.371 1.00 77.69 107 HIS A CA 1
ATOM 843 C C . HIS A 1 107 ? -5.578 -6.604 9.894 1.00 77.69 107 HIS A C 1
ATOM 845 O O . HIS A 1 107 ? -6.666 -6.235 9.445 1.00 77.69 107 HIS A O 1
ATOM 851 N N . PHE A 1 108 ? -4.483 -6.693 9.144 1.00 77.62 108 PHE A N 1
ATOM 852 C CA . PHE A 1 108 ? -4.452 -6.498 7.695 1.00 77.62 108 PHE A CA 1
ATOM 853 C C . PHE A 1 108 ? -3.904 -7.765 7.040 1.00 77.62 108 PHE A C 1
ATOM 855 O O . PHE A 1 108 ? -2.875 -8.279 7.481 1.00 77.62 108 PHE A O 1
ATOM 862 N N . ASP A 1 109 ? -4.582 -8.255 6.001 1.00 72.06 109 ASP A N 1
ATOM 863 C CA . ASP A 1 109 ? -4.210 -9.500 5.323 1.00 72.06 109 ASP A CA 1
ATOM 864 C C . ASP A 1 109 ? -2.797 -9.434 4.729 1.00 72.06 109 ASP A C 1
ATOM 866 O O . ASP A 1 109 ? -2.449 -8.512 3.987 1.00 72.06 109 ASP A O 1
ATOM 870 N N . GLU A 1 110 ? -1.998 -10.465 5.010 1.00 75.06 110 GLU A N 1
ATOM 871 C CA . GLU A 1 110 ? -0.633 -10.623 4.498 1.00 75.06 110 GLU A CA 1
ATOM 872 C C . GLU A 1 110 ? -0.532 -11.744 3.464 1.00 75.06 110 GLU A C 1
ATOM 874 O O . GLU A 1 110 ? 0.341 -12.607 3.535 1.00 75.06 110 GLU A O 1
ATOM 879 N N . GLU A 1 111 ? -1.435 -11.755 2.487 1.00 75.50 111 GLU A N 1
ATOM 880 C CA . GLU A 1 111 ? -1.348 -12.719 1.394 1.00 75.50 111 GLU A CA 1
ATOM 881 C C . GLU A 1 111 ? -0.211 -12.340 0.430 1.00 75.50 111 GLU A C 1
ATOM 883 O O . GLU A 1 111 ? -0.284 -11.291 -0.224 1.00 75.50 111 GLU A O 1
ATOM 888 N N . PRO A 1 112 ? 0.827 -13.184 0.268 1.00 81.50 112 PRO A N 1
ATOM 889 C CA . PRO A 1 112 ? 1.971 -12.878 -0.579 1.00 81.50 112 PRO A CA 1
ATOM 890 C C . 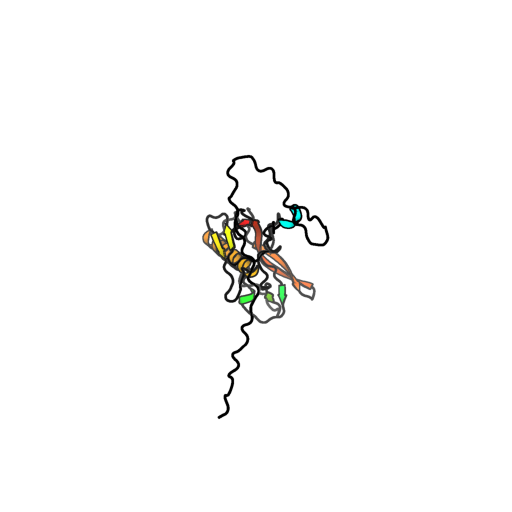PRO A 1 112 ? 1.632 -13.155 -2.048 1.00 81.50 112 PRO A C 1
ATOM 892 O O . PRO A 1 112 ? 2.215 -14.022 -2.681 1.00 81.50 112 PRO A O 1
ATOM 895 N N . VAL A 1 113 ? 0.654 -12.447 -2.603 1.00 91.56 113 VAL A N 1
ATOM 896 C CA . VAL A 1 113 ? 0.298 -12.531 -4.027 1.00 91.56 113 VAL A CA 1
ATOM 897 C C . VAL A 1 113 ? 1.233 -11.615 -4.823 1.00 91.56 113 VAL A C 1
ATOM 899 O O . VAL A 1 113 ? 1.532 -10.521 -4.336 1.00 91.56 113 VAL A O 1
ATOM 902 N N . PRO A 1 114 ? 1.696 -12.000 -6.028 1.00 93.94 114 PRO A N 1
ATOM 903 C CA . PRO A 1 114 ? 2.488 -11.117 -6.880 1.00 93.94 114 PRO A CA 1
ATOM 904 C C . PRO A 1 114 ? 1.818 -9.761 -7.116 1.00 93.94 114 PRO A C 1
ATOM 906 O O . PRO A 1 114 ? 0.626 -9.694 -7.407 1.00 93.94 114 PRO A O 1
ATOM 909 N N . ALA A 1 115 ? 2.592 -8.678 -7.031 1.00 93.69 115 ALA A N 1
ATOM 910 C CA . ALA A 1 115 ? 2.102 -7.330 -7.313 1.00 93.69 115 ALA A CA 1
ATOM 911 C C . ALA A 1 115 ? 1.752 -7.129 -8.794 1.00 93.69 115 ALA A C 1
ATOM 913 O O . ALA A 1 115 ? 0.892 -6.311 -9.123 1.00 93.69 115 ALA A O 1
ATOM 914 N N . THR A 1 116 ? 2.414 -7.871 -9.682 1.00 92.50 116 THR A N 1
ATOM 915 C CA . THR A 1 116 ? 2.262 -7.767 -11.132 1.00 92.50 116 THR A CA 1
ATOM 916 C C . THR A 1 116 ? 2.027 -9.129 -11.777 1.00 92.50 116 THR A C 1
ATOM 918 O O . THR A 1 116 ? 2.377 -10.176 -11.228 1.00 92.50 116 THR A O 1
ATOM 921 N N . ASN A 1 117 ? 1.477 -9.106 -12.987 1.00 89.38 117 ASN A N 1
ATOM 922 C CA . ASN A 1 117 ? 1.391 -10.249 -13.877 1.00 89.38 117 ASN A CA 1
ATOM 923 C C . ASN A 1 117 ? 1.955 -9.880 -15.268 1.00 89.38 117 ASN A C 1
ATOM 925 O O . ASN A 1 117 ? 1.368 -9.021 -15.934 1.00 89.38 117 ASN A O 1
ATOM 929 N N . PRO A 1 118 ? 3.047 -10.525 -15.728 1.00 90.69 118 PRO A N 1
ATOM 930 C CA . PRO A 1 118 ? 3.889 -11.475 -14.992 1.00 90.69 118 PRO A CA 1
ATOM 931 C C . PRO A 1 118 ? 4.564 -10.886 -13.730 1.00 90.69 118 PRO A C 1
ATOM 933 O O . PRO A 1 118 ? 4.729 -9.665 -13.638 1.00 90.69 118 PRO A O 1
ATOM 936 N N . PRO A 1 119 ? 4.945 -11.732 -12.749 1.00 92.88 119 PRO A N 1
ATOM 937 C CA . PRO A 1 119 ? 5.629 -11.298 -11.529 1.00 92.88 119 PRO A CA 1
ATOM 938 C C . PRO A 1 119 ? 6.998 -10.667 -11.807 1.00 92.88 119 PRO A C 1
ATOM 940 O O . PRO A 1 119 ? 7.743 -11.155 -12.657 1.00 92.88 119 PRO A O 1
ATOM 943 N N . VAL A 1 120 ? 7.351 -9.627 -11.049 1.00 92.44 120 VAL A N 1
ATOM 944 C CA . VAL A 1 120 ? 8.661 -8.957 -11.118 1.00 92.44 120 VAL A CA 1
ATOM 945 C C . VAL A 1 120 ? 9.485 -9.181 -9.849 1.00 92.44 120 VAL A C 1
ATOM 947 O O . VAL A 1 120 ? 8.942 -9.297 -8.750 1.00 92.44 120 VAL A O 1
ATOM 950 N N . HIS A 1 121 ? 10.812 -9.212 -9.993 1.00 93.44 121 HIS A N 1
ATOM 951 C CA . HIS A 1 121 ? 11.758 -9.312 -8.873 1.00 93.44 121 HIS A CA 1
ATOM 952 C C . HIS A 1 121 ? 12.063 -7.966 -8.213 1.00 93.44 121 HIS A C 1
ATOM 954 O O . HIS A 1 121 ? 12.589 -7.940 -7.109 1.00 93.44 121 HIS A O 1
ATOM 960 N N . MET A 1 122 ? 11.766 -6.857 -8.882 1.00 94.25 122 MET A N 1
ATOM 961 C CA . MET A 1 122 ? 11.983 -5.511 -8.373 1.00 94.25 122 MET A CA 1
ATOM 962 C C . MET A 1 122 ? 10.896 -4.605 -8.938 1.00 94.25 122 MET A C 1
ATOM 964 O O . MET A 1 122 ? 10.507 -4.742 -10.097 1.00 94.25 122 MET A O 1
ATOM 968 N N . MET A 1 123 ? 10.414 -3.673 -8.125 1.00 94.94 123 MET A N 1
ATOM 969 C CA . MET A 1 123 ? 9.446 -2.670 -8.548 1.00 94.94 123 MET A CA 1
ATOM 970 C C . MET A 1 123 ? 9.957 -1.281 -8.182 1.00 94.94 123 MET A C 1
ATOM 972 O O . MET A 1 123 ? 10.469 -1.059 -7.086 1.00 94.94 123 MET A O 1
ATOM 976 N N . ARG A 1 124 ? 9.828 -0.342 -9.114 1.00 95.38 124 ARG A N 1
ATOM 977 C CA . ARG A 1 124 ? 10.204 1.060 -8.966 1.00 95.38 124 ARG A CA 1
ATOM 978 C C . ARG A 1 124 ? 8.952 1.912 -9.033 1.00 95.38 124 ARG A C 1
ATOM 980 O O . ARG A 1 124 ? 8.227 1.868 -10.025 1.00 95.38 124 ARG A O 1
ATOM 987 N N . ILE A 1 125 ? 8.710 2.696 -7.993 1.00 95.75 125 ILE A N 1
ATOM 988 C CA . ILE A 1 125 ? 7.551 3.582 -7.920 1.00 95.75 125 ILE A CA 1
ATOM 989 C C . ILE A 1 125 ? 8.041 5.022 -7.852 1.00 95.75 125 ILE A C 1
ATOM 991 O O . ILE A 1 125 ? 8.699 5.412 -6.890 1.00 95.75 125 ILE A O 1
ATOM 995 N N . ASP A 1 126 ? 7.716 5.801 -8.878 1.00 94.19 126 ASP A N 1
ATOM 996 C CA . ASP A 1 126 ? 7.828 7.254 -8.847 1.00 94.19 126 ASP A CA 1
ATOM 997 C C . ASP A 1 126 ? 6.739 7.802 -7.931 1.00 94.19 126 ASP A C 1
ATOM 999 O O . ASP A 1 126 ? 5.543 7.562 -8.129 1.00 94.19 126 ASP A O 1
ATOM 1003 N N . THR A 1 127 ? 7.162 8.525 -6.906 1.00 90.88 127 THR A N 1
ATOM 1004 C CA . THR A 1 127 ? 6.257 9.109 -5.922 1.00 90.88 127 THR A CA 1
ATOM 1005 C C . THR A 1 127 ? 5.617 10.410 -6.396 1.00 90.88 127 THR A C 1
ATOM 1007 O O . THR A 1 127 ? 4.620 10.839 -5.821 1.00 90.88 127 THR A O 1
ATOM 1010 N N . GLY A 1 128 ? 6.187 11.062 -7.415 1.00 86.69 128 GLY A N 1
ATOM 1011 C CA . GLY A 1 128 ? 5.836 12.425 -7.811 1.00 86.69 128 GLY A CA 1
ATOM 1012 C C . GLY A 1 128 ? 6.428 13.519 -6.910 1.00 86.69 128 GLY A C 1
ATOM 1013 O O . GLY A 1 128 ? 6.230 14.697 -7.195 1.00 86.69 128 GLY A O 1
ATOM 1014 N N . PHE A 1 129 ? 7.185 13.160 -5.864 1.00 84.00 129 PHE A N 1
ATOM 1015 C CA . PHE A 1 129 ? 7.834 14.098 -4.928 1.00 84.00 129 PHE A CA 1
ATOM 1016 C C . PHE A 1 129 ? 9.358 14.172 -5.113 1.00 84.00 129 PHE A C 1
ATOM 1018 O O . PHE A 1 129 ? 10.072 14.661 -4.242 1.00 84.00 129 PHE A O 1
ATOM 1025 N N . GLY A 1 130 ? 9.867 13.691 -6.252 1.00 81.12 130 GLY A N 1
ATOM 1026 C CA . GLY A 1 130 ? 11.305 13.615 -6.536 1.00 81.12 130 GLY A CA 1
ATOM 1027 C C . GLY A 1 130 ? 11.997 12.379 -5.952 1.00 81.12 130 GLY A C 1
ATOM 1028 O O . GLY A 1 130 ? 13.176 12.168 -6.230 1.00 81.12 130 GLY A O 1
ATOM 1029 N N . ASP A 1 131 ? 11.261 11.541 -5.217 1.00 85.19 131 ASP A N 1
ATOM 1030 C CA . ASP A 1 131 ? 11.745 10.283 -4.652 1.00 85.19 131 ASP A CA 1
ATOM 1031 C C . ASP A 1 131 ? 11.274 9.075 -5.474 1.00 85.19 131 ASP A C 1
ATOM 1033 O O . ASP A 1 131 ? 10.145 9.033 -5.975 1.00 85.19 131 ASP A O 1
ATOM 1037 N N . TRP A 1 132 ? 12.129 8.053 -5.540 1.00 92.56 132 TRP A N 1
ATOM 1038 C CA . TRP A 1 132 ? 11.804 6.738 -6.087 1.00 92.56 132 TRP A CA 1
ATOM 1039 C C . TRP A 1 132 ? 11.760 5.707 -4.967 1.00 92.56 132 TRP A C 1
ATOM 1041 O O . TRP A 1 132 ? 12.736 5.550 -4.233 1.00 92.56 132 TRP A O 1
ATOM 1051 N N . LEU A 1 133 ? 10.671 4.947 -4.881 1.00 95.44 133 LEU A N 1
ATOM 1052 C CA . LEU A 1 133 ? 10.622 3.753 -4.041 1.00 95.44 133 LEU A CA 1
ATOM 1053 C C . LEU A 1 133 ? 11.162 2.574 -4.842 1.00 95.44 133 LEU A C 1
ATOM 1055 O O . LEU A 1 133 ? 10.672 2.295 -5.936 1.00 95.44 133 LEU A O 1
ATOM 1059 N N . ILE A 1 134 ? 12.161 1.888 -4.294 1.00 95.62 134 ILE A N 1
ATOM 1060 C CA . ILE A 1 134 ? 12.673 0.625 -4.829 1.00 95.62 134 ILE A CA 1
ATOM 1061 C C . ILE A 1 134 ? 12.188 -0.475 -3.896 1.00 95.62 134 ILE A C 1
ATOM 1063 O O . ILE A 1 134 ? 12.496 -0.464 -2.705 1.00 95.62 134 ILE A O 1
ATOM 1067 N N . ILE A 1 135 ? 11.397 -1.392 -4.437 1.00 95.69 135 ILE A N 1
ATOM 1068 C CA . ILE A 1 135 ? 10.768 -2.473 -3.687 1.00 95.69 135 ILE A CA 1
ATOM 1069 C C . ILE A 1 135 ? 11.372 -3.783 -4.162 1.00 95.69 135 ILE A C 1
ATOM 1071 O O . ILE A 1 135 ? 11.301 -4.123 -5.345 1.00 95.69 135 ILE A O 1
ATOM 1075 N N . GLU A 1 136 ? 11.940 -4.515 -3.213 1.00 94.06 136 GLU A N 1
ATOM 1076 C CA . GLU A 1 136 ? 12.477 -5.856 -3.402 1.00 94.06 136 GLU A CA 1
ATOM 1077 C C . GLU A 1 136 ? 11.599 -6.876 -2.661 1.00 94.06 136 GLU A C 1
ATOM 1079 O O . GLU A 1 136 ? 10.965 -6.535 -1.657 1.00 94.06 136 GLU A O 1
ATOM 1084 N N . PRO A 1 137 ? 11.545 -8.133 -3.130 1.00 92.62 137 PRO A N 1
ATOM 1085 C CA . PRO A 1 137 ? 10.854 -9.212 -2.443 1.00 92.62 137 PRO A CA 1
ATOM 1086 C C . PRO A 1 137 ? 11.356 -9.374 -1.010 1.00 92.62 137 PRO A C 1
ATOM 1088 O O . PRO A 1 137 ? 12.562 -9.350 -0.742 1.00 92.62 137 PRO A O 1
ATOM 1091 N N . ARG A 1 138 ? 10.435 -9.665 -0.086 1.00 88.06 138 ARG A N 1
ATOM 1092 C CA . ARG A 1 138 ? 10.806 -10.130 1.256 1.00 88.06 138 ARG A CA 1
ATOM 1093 C C . ARG A 1 138 ? 11.712 -11.365 1.157 1.00 88.06 138 ARG A C 1
ATOM 1095 O O . ARG A 1 138 ? 11.581 -12.181 0.243 1.00 88.06 138 ARG A O 1
ATOM 1102 N N . ARG A 1 139 ? 12.623 -11.532 2.124 1.00 83.38 139 ARG A N 1
ATOM 1103 C CA . ARG A 1 139 ? 13.535 -12.689 2.187 1.00 83.38 139 ARG A CA 1
ATOM 1104 C C . ARG A 1 139 ? 12.766 -14.001 2.004 1.00 83.38 139 ARG A C 1
ATOM 1106 O O . ARG A 1 139 ? 11.834 -14.276 2.751 1.00 83.38 139 ARG A O 1
ATOM 1113 N N . GLY A 1 140 ? 13.194 -14.804 1.031 1.00 84.06 140 GLY A N 1
ATOM 1114 C CA . GLY A 1 140 ? 12.563 -16.083 0.695 1.00 84.06 140 GLY A CA 1
ATOM 1115 C C . GLY A 1 140 ? 11.467 -16.005 -0.374 1.00 84.06 140 GLY A C 1
ATOM 1116 O O . GLY A 1 140 ? 11.014 -17.054 -0.818 1.00 84.06 140 GLY A O 1
ATOM 1117 N N . SER A 1 141 ? 11.073 -14.809 -0.826 1.00 88.88 141 SER A N 1
ATOM 1118 C CA . SER A 1 141 ? 10.190 -14.632 -1.983 1.00 88.88 141 SER A CA 1
ATOM 1119 C C . SER A 1 141 ? 10.990 -14.476 -3.280 1.00 88.88 141 SER A C 1
ATOM 1121 O O . SER A 1 141 ? 12.101 -13.945 -3.300 1.00 88.88 141 SER A O 1
ATOM 1123 N N . HIS A 1 142 ? 10.396 -14.929 -4.383 1.00 91.00 142 HIS A N 1
ATOM 1124 C CA . HIS A 1 142 ? 10.926 -14.759 -5.734 1.00 91.00 142 HIS A CA 1
ATOM 1125 C C . HIS A 1 142 ? 10.264 -13.601 -6.482 1.00 91.00 142 HIS A C 1
ATOM 1127 O O . HIS A 1 142 ? 10.554 -13.406 -7.650 1.00 91.00 142 HIS A O 1
ATOM 1133 N N . TYR A 1 143 ? 9.364 -12.844 -5.868 1.00 94.50 143 TYR A N 1
ATOM 1134 C CA . TYR A 1 143 ? 8.707 -11.720 -6.530 1.00 94.50 143 TYR A CA 1
ATOM 1135 C C . TYR A 1 143 ? 8.256 -10.674 -5.522 1.00 94.50 143 TYR A C 1
ATOM 1137 O O . TYR A 1 143 ? 7.995 -10.983 -4.355 1.00 94.50 143 TYR A O 1
ATOM 1145 N N . VAL A 1 144 ? 8.132 -9.441 -5.998 1.00 94.44 144 VAL A N 1
ATOM 1146 C CA . VAL A 1 144 ? 7.510 -8.353 -5.248 1.00 94.44 144 VAL A CA 1
ATOM 1147 C C . VAL A 1 144 ? 6.036 -8.687 -5.051 1.00 94.44 144 VAL A C 1
ATOM 1149 O O . VAL A 1 144 ? 5.289 -8.852 -6.022 1.00 94.44 144 VAL A O 1
ATOM 1152 N N . SER A 1 145 ? 5.620 -8.825 -3.794 1.00 94.88 145 SER A N 1
ATOM 1153 C CA . SER A 1 145 ? 4.226 -9.094 -3.450 1.00 94.88 145 SER A CA 1
ATOM 1154 C C . SER A 1 145 ? 3.421 -7.805 -3.289 1.00 94.88 145 SER A C 1
ATOM 1156 O O . SER A 1 145 ? 3.972 -6.725 -3.075 1.00 94.88 145 SER A O 1
ATOM 1158 N N . VAL A 1 146 ? 2.095 -7.920 -3.340 1.00 93.12 146 VAL A N 1
ATOM 1159 C CA . VAL A 1 146 ? 1.173 -6.822 -3.012 1.00 93.12 146 VAL A CA 1
ATOM 1160 C C . VAL A 1 146 ? 1.476 -6.237 -1.631 1.00 93.12 146 VAL A C 1
ATOM 1162 O O . VAL A 1 146 ? 1.494 -5.017 -1.472 1.00 93.12 146 VAL A O 1
ATOM 1165 N N . VAL A 1 147 ? 1.779 -7.100 -0.659 1.00 91.56 147 VAL A N 1
ATOM 1166 C CA . VAL A 1 147 ? 2.100 -6.707 0.718 1.00 91.56 147 VAL A CA 1
ATOM 1167 C C . VAL A 1 147 ? 3.401 -5.909 0.779 1.00 91.56 147 VAL A C 1
ATOM 1169 O O . VAL A 1 147 ? 3.463 -4.915 1.500 1.00 91.56 147 VAL A O 1
ATOM 1172 N N . ASP A 1 148 ? 4.426 -6.297 0.014 1.00 93.19 148 ASP A N 1
ATOM 1173 C CA . ASP A 1 148 ? 5.692 -5.552 -0.041 1.00 93.19 148 ASP A CA 1
ATOM 1174 C C . ASP A 1 148 ? 5.454 -4.127 -0.559 1.00 93.19 148 ASP A C 1
ATOM 1176 O O . ASP A 1 148 ? 5.894 -3.159 0.061 1.00 93.19 148 ASP A O 1
ATOM 1180 N N . VAL A 1 149 ? 4.659 -3.985 -1.627 1.00 94.25 149 VAL A N 1
ATOM 1181 C CA . VAL A 1 149 ? 4.296 -2.675 -2.188 1.00 94.25 149 VAL A CA 1
ATOM 1182 C C . VAL A 1 149 ? 3.529 -1.823 -1.184 1.00 94.25 149 VAL A C 1
ATOM 1184 O O . VAL A 1 149 ? 3.892 -0.671 -0.944 1.00 94.25 149 VAL A O 1
ATOM 1187 N N . GLN A 1 150 ? 2.475 -2.375 -0.583 1.00 93.00 150 GLN A N 1
ATOM 1188 C CA . GLN A 1 150 ? 1.645 -1.651 0.378 1.00 93.00 150 GLN A CA 1
ATOM 1189 C C . GLN A 1 150 ? 2.461 -1.201 1.594 1.00 93.00 150 GLN A C 1
ATOM 1191 O O . GLN A 1 150 ? 2.332 -0.052 2.013 1.00 93.00 150 GLN A O 1
ATOM 1196 N N . ARG A 1 151 ? 3.334 -2.061 2.136 1.00 91.56 151 ARG A N 1
ATOM 1197 C CA . ARG A 1 151 ? 4.195 -1.724 3.281 1.00 91.56 151 ARG A CA 1
ATOM 1198 C C . ARG A 1 151 ? 5.151 -0.585 2.955 1.00 91.56 151 ARG A C 1
ATOM 1200 O O . ARG A 1 151 ? 5.203 0.385 3.708 1.00 91.56 151 ARG A O 1
ATOM 1207 N N . THR A 1 152 ? 5.869 -0.673 1.835 1.00 93.75 152 THR A N 1
ATOM 1208 C CA . THR A 1 152 ? 6.818 0.375 1.437 1.00 93.75 152 THR A CA 1
ATOM 1209 C C . THR A 1 152 ? 6.110 1.703 1.185 1.00 93.75 152 THR A C 1
ATOM 1211 O O . THR A 1 152 ? 6.591 2.748 1.619 1.00 93.75 152 THR A O 1
ATOM 1214 N N . VAL A 1 153 ? 4.944 1.681 0.538 1.00 93.50 153 VAL A N 1
ATOM 1215 C CA . VAL A 1 153 ? 4.173 2.902 0.276 1.00 93.50 153 VAL A CA 1
ATOM 1216 C C . VAL A 1 153 ? 3.650 3.518 1.570 1.00 93.50 153 VAL A C 1
ATOM 1218 O O . VAL A 1 153 ? 3.794 4.722 1.759 1.00 93.50 153 VAL A O 1
ATOM 1221 N N . ILE A 1 154 ? 3.088 2.723 2.483 1.00 91.88 154 ILE A N 1
ATOM 1222 C CA . ILE A 1 154 ? 2.608 3.223 3.779 1.00 91.88 154 ILE A CA 1
ATOM 1223 C C . ILE A 1 154 ? 3.760 3.812 4.595 1.00 91.88 154 ILE A C 1
ATOM 1225 O O . ILE A 1 154 ? 3.608 4.887 5.173 1.00 91.88 154 ILE A O 1
ATOM 1229 N N . GLN A 1 155 ? 4.919 3.150 4.618 1.00 91.38 155 GLN A N 1
ATOM 1230 C CA . GLN A 1 155 ? 6.108 3.680 5.282 1.00 91.38 155 GLN A CA 1
ATOM 1231 C C . GLN A 1 155 ? 6.505 5.040 4.697 1.00 91.38 155 GLN A C 1
ATOM 1233 O O . GLN A 1 155 ? 6.707 5.997 5.441 1.00 91.38 155 GLN A O 1
ATOM 1238 N N . TRP A 1 156 ? 6.544 5.157 3.371 1.00 92.00 156 TRP A N 1
ATOM 1239 C CA . TRP A 1 156 ? 6.833 6.425 2.712 1.00 92.00 156 TRP A CA 1
ATOM 1240 C C . TRP A 1 156 ? 5.782 7.507 3.023 1.00 92.00 156 TRP A C 1
ATOM 1242 O O . TRP A 1 156 ? 6.145 8.640 3.331 1.00 92.00 156 TRP A O 1
ATOM 1252 N N . MET A 1 157 ? 4.485 7.175 3.034 1.00 90.38 157 MET A N 1
ATOM 1253 C CA . MET A 1 157 ? 3.419 8.120 3.404 1.00 90.38 157 MET A CA 1
ATOM 1254 C C . MET A 1 157 ? 3.564 8.606 4.856 1.00 90.38 157 MET A C 1
ATOM 1256 O O . MET A 1 157 ? 3.364 9.793 5.122 1.00 90.38 157 MET A O 1
ATOM 1260 N N . LYS A 1 158 ? 3.956 7.720 5.787 1.00 88.25 158 LYS A N 1
ATOM 1261 C CA . LYS A 1 158 ? 4.285 8.073 7.181 1.00 88.25 158 LYS A CA 1
ATOM 1262 C C . LYS A 1 158 ? 5.446 9.066 7.240 1.00 88.25 158 LYS A C 1
ATOM 1264 O O . LYS A 1 158 ? 5.353 10.081 7.930 1.00 88.25 158 LYS A O 1
ATOM 1269 N N . GLU A 1 159 ? 6.510 8.810 6.481 1.00 88.69 159 GLU A N 1
ATOM 1270 C CA . GLU A 1 159 ? 7.668 9.704 6.404 1.00 88.69 159 GLU A CA 1
ATOM 1271 C C . GLU A 1 159 ? 7.310 11.072 5.819 1.00 88.69 159 GLU A C 1
ATOM 1273 O O . GLU A 1 159 ? 7.724 12.091 6.371 1.00 88.69 159 GLU A O 1
ATOM 1278 N N . ILE A 1 160 ? 6.516 11.124 4.745 1.00 86.19 160 ILE A N 1
ATOM 1279 C CA . ILE A 1 160 ? 6.059 12.395 4.170 1.00 86.19 160 ILE A CA 1
ATOM 1280 C C . ILE A 1 160 ? 5.200 13.167 5.158 1.00 86.19 160 ILE A C 1
ATOM 1282 O O . ILE A 1 160 ? 5.450 14.354 5.358 1.00 86.19 160 ILE A O 1
ATOM 1286 N N . ARG A 1 161 ? 4.235 12.514 5.814 1.00 82.75 161 ARG A N 1
ATOM 1287 C CA . ARG A 1 161 ? 3.396 13.165 6.829 1.00 82.75 161 ARG A CA 1
ATOM 1288 C C . ARG A 1 161 ? 4.247 13.813 7.924 1.00 82.75 161 ARG A C 1
ATOM 1290 O O . ARG A 1 161 ? 3.951 14.929 8.343 1.00 82.75 161 ARG A O 1
ATOM 1297 N N . PHE A 1 162 ? 5.310 13.132 8.353 1.00 81.81 162 PHE A N 1
ATOM 1298 C CA . PHE A 1 162 ? 6.240 13.646 9.356 1.00 81.81 162 PHE A CA 1
ATOM 1299 C C . PHE A 1 162 ? 7.101 14.807 8.829 1.00 81.81 162 PHE A C 1
ATOM 1301 O O . PHE A 1 162 ? 7.177 15.856 9.464 1.00 81.81 162 PHE A O 1
ATOM 1308 N N . ARG A 1 163 ? 7.739 14.649 7.660 1.00 77.88 163 ARG A N 1
ATOM 1309 C CA . ARG A 1 163 ? 8.659 15.649 7.081 1.00 77.88 163 ARG A CA 1
ATOM 1310 C C . ARG A 1 163 ? 7.953 16.925 6.648 1.00 77.88 163 ARG A C 1
ATOM 1312 O O . ARG A 1 163 ? 8.505 18.012 6.781 1.00 77.88 163 ARG A O 1
ATOM 1319 N N . ALA A 1 164 ? 6.762 16.783 6.083 1.00 67.00 164 ALA A N 1
ATOM 1320 C CA . ALA A 1 164 ? 6.042 17.881 5.470 1.00 67.00 164 ALA A CA 1
ATOM 1321 C C . ALA A 1 164 ? 5.242 18.706 6.494 1.00 67.00 164 ALA A C 1
ATOM 1323 O O . ALA A 1 164 ? 4.603 19.672 6.089 1.00 67.00 164 ALA A O 1
ATOM 1324 N N . GLY A 1 165 ? 5.294 18.342 7.786 1.00 57.56 165 GLY A N 1
ATOM 1325 C CA . GLY A 1 165 ? 4.674 19.071 8.891 1.00 57.56 165 GLY A CA 1
ATOM 1326 C C . GLY A 1 165 ? 3.203 19.357 8.626 1.00 57.56 165 GLY A C 1
ATOM 1327 O O . GLY A 1 165 ? 2.875 20.483 8.282 1.00 57.56 165 GLY A O 1
ATOM 1328 N N . GLU A 1 166 ? 2.350 18.331 8.718 1.00 54.66 166 GLU A N 1
ATOM 1329 C CA . GLU A 1 166 ? 0.889 18.461 8.569 1.00 54.66 166 GLU A CA 1
ATO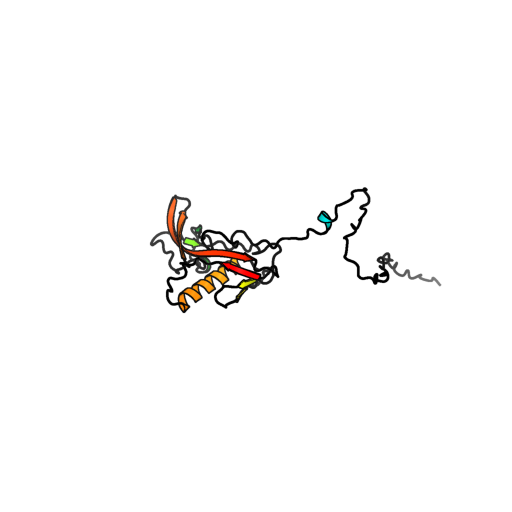M 1330 C C . GLU A 1 166 ? 0.475 19.338 7.370 1.00 54.66 166 GLU A C 1
ATOM 1332 O O . GLU A 1 166 ? -0.436 20.154 7.448 1.00 54.66 166 GLU A O 1
ATOM 1337 N N . THR A 1 167 ? 1.188 19.242 6.242 1.00 51.53 167 THR A N 1
ATOM 1338 C CA . THR A 1 167 ? 0.832 20.044 5.073 1.00 51.53 167 THR A CA 1
ATOM 1339 C C . THR A 1 167 ? -0.516 19.563 4.559 1.00 51.53 167 THR A C 1
ATOM 1341 O O . THR A 1 167 ? -0.620 18.493 3.960 1.00 51.53 167 THR A O 1
ATOM 1344 N N . ASP A 1 168 ? -1.523 20.416 4.745 1.00 57.91 168 ASP A N 1
ATOM 1345 C CA . ASP A 1 168 ? -2.929 20.326 4.315 1.00 57.91 168 ASP A CA 1
ATOM 1346 C C . ASP A 1 168 ? -3.157 19.967 2.832 1.00 57.91 168 ASP A C 1
ATOM 1348 O O . ASP A 1 168 ? -4.290 19.907 2.372 1.00 57.91 168 ASP A O 1
ATOM 1352 N N . ARG A 1 169 ? -2.100 19.744 2.043 1.00 67.69 169 ARG A N 1
ATOM 1353 C CA . ARG A 1 169 ? -2.174 19.486 0.600 1.00 67.69 169 ARG A CA 1
ATOM 1354 C C . ARG A 1 169 ? -2.437 18.032 0.233 1.00 67.69 169 ARG A C 1
ATOM 1356 O O . ARG A 1 169 ? -2.810 17.776 -0.908 1.00 67.69 169 ARG A O 1
ATOM 1363 N N . LEU A 1 170 ? -2.206 17.085 1.143 1.00 76.12 170 LEU A N 1
ATOM 1364 C CA . LEU A 1 170 ? -2.358 15.660 0.855 1.00 76.12 170 LEU A CA 1
ATOM 1365 C C . LEU A 1 170 ? -3.251 14.994 1.888 1.00 76.12 170 LEU A C 1
ATOM 1367 O O . LEU A 1 170 ? -2.897 14.862 3.060 1.00 76.12 170 LEU A O 1
ATOM 1371 N N . ARG A 1 171 ? -4.389 14.478 1.429 1.00 83.44 171 ARG A N 1
ATOM 1372 C CA . ARG A 1 171 ? -5.219 13.605 2.253 1.00 83.44 171 ARG A CA 1
ATOM 1373 C C . ARG A 1 171 ? -4.627 12.199 2.232 1.00 83.44 171 ARG A C 1
ATOM 1375 O O . ARG A 1 171 ? -4.891 11.428 1.319 1.00 83.44 171 ARG A O 1
ATOM 1382 N N . LEU A 1 172 ? -3.815 11.875 3.234 1.00 87.69 172 LEU A N 1
ATOM 1383 C CA . LEU A 1 172 ? -3.112 10.587 3.322 1.00 87.69 172 LEU A CA 1
ATOM 1384 C C . LEU A 1 172 ? -3.873 9.522 4.122 1.00 87.69 172 LEU A C 1
ATOM 1386 O O . LEU A 1 172 ? -3.526 8.344 4.041 1.00 87.69 172 LEU A O 1
ATOM 1390 N N . SER A 1 173 ? -4.918 9.911 4.856 1.00 88.25 173 SER A N 1
ATOM 1391 C CA . SER A 1 173 ? -5.744 8.999 5.646 1.00 88.25 173 SER A CA 1
ATOM 1392 C C . SER A 1 173 ? -7.250 9.213 5.459 1.00 88.25 173 SER A C 1
ATOM 1394 O O . SER A 1 173 ? -7.729 10.227 4.932 1.00 88.25 173 SER A O 1
ATOM 1396 N N . SER A 1 174 ? -8.019 8.202 5.850 1.00 86.38 174 SER A N 1
ATOM 1397 C CA . SER A 1 174 ? -9.469 8.281 5.989 1.00 86.38 174 SER A CA 1
ATOM 1398 C C . SER A 1 174 ? -9.950 7.303 7.050 1.00 86.38 174 SER A C 1
ATOM 1400 O O . SER A 1 174 ? -9.359 6.243 7.243 1.00 86.38 174 SER A O 1
ATOM 1402 N N . TRP A 1 175 ? -11.079 7.629 7.669 1.00 86.00 175 TRP A N 1
ATOM 1403 C CA . TRP A 1 175 ? -11.813 6.706 8.523 1.00 86.00 175 TRP A CA 1
ATOM 1404 C C . TRP A 1 175 ? -12.604 5.714 7.670 1.00 86.00 175 TRP A C 1
ATOM 1406 O O . TRP A 1 175 ? -13.268 6.106 6.704 1.00 86.00 175 TRP A O 1
ATOM 1416 N N . VAL A 1 176 ? -12.513 4.431 8.012 1.00 84.31 176 VAL A N 1
ATOM 1417 C CA . VAL A 1 176 ? -13.315 3.343 7.443 1.00 84.31 176 VAL A CA 1
ATOM 1418 C C . VAL A 1 176 ? -14.068 2.628 8.551 1.00 84.31 176 VAL A C 1
ATOM 1420 O O . VAL A 1 176 ? -13.540 2.450 9.645 1.00 84.31 176 VAL A O 1
ATOM 1423 N N . ARG A 1 177 ? -15.296 2.203 8.252 1.00 83.62 177 ARG A N 1
ATOM 1424 C CA . ARG A 1 177 ? -16.091 1.363 9.147 1.00 83.62 177 ARG A CA 1
ATOM 1425 C C . ARG A 1 177 ? -15.851 -0.098 8.833 1.00 83.62 177 ARG A C 1
ATOM 1427 O O . ARG A 1 177 ? -15.895 -0.495 7.668 1.00 83.62 17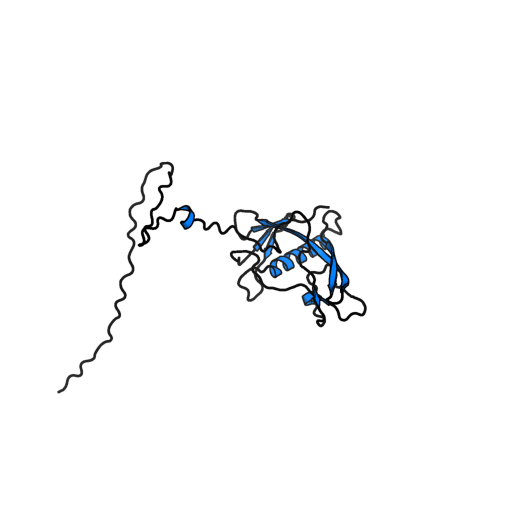7 ARG A O 1
ATOM 1434 N N . VAL A 1 178 ? -15.620 -0.878 9.874 1.00 81.62 178 VAL A N 1
ATOM 1435 C CA . VAL A 1 178 ? -15.463 -2.327 9.807 1.00 81.62 178 VAL A CA 1
ATOM 1436 C C . VAL A 1 178 ? -16.445 -2.931 10.794 1.00 81.62 178 VAL A C 1
ATOM 1438 O O . VAL A 1 178 ? -16.550 -2.444 11.915 1.00 81.62 178 VAL A O 1
ATOM 1441 N N . ALA A 1 179 ? -17.169 -3.960 10.372 1.00 79.31 179 ALA A N 1
ATOM 1442 C CA . ALA A 1 179 ? -18.086 -4.693 11.231 1.00 79.31 179 ALA A CA 1
ATOM 1443 C C . ALA A 1 179 ? -17.511 -6.074 11.550 1.00 79.31 179 ALA A C 1
ATOM 1445 O O . ALA A 1 179 ? -16.872 -6.696 10.694 1.00 79.31 179 ALA A O 1
ATOM 1446 N N . ASP A 1 180 ? -17.720 -6.539 12.777 1.00 75.00 180 ASP A N 1
ATOM 1447 C CA . ASP A 1 180 ? -17.460 -7.928 13.150 1.00 75.00 180 ASP A CA 1
ATOM 1448 C C . ASP A 1 180 ? -18.575 -8.868 12.629 1.00 75.00 180 ASP A C 1
ATOM 1450 O O . ASP A 1 180 ? -19.511 -8.452 11.942 1.00 75.00 180 ASP A O 1
ATOM 1454 N N . GLY A 1 181 ? -18.477 -10.160 12.959 1.00 72.81 181 GLY A N 1
ATOM 1455 C CA . GLY A 1 181 ? -19.506 -11.148 12.611 1.00 72.81 181 GLY A CA 1
ATOM 1456 C C . GLY A 1 181 ? -20.843 -10.980 13.350 1.00 72.81 181 GLY A C 1
ATOM 1457 O O . GLY A 1 181 ? -21.835 -11.560 12.918 1.00 72.81 181 GLY A O 1
ATOM 1458 N N . GLU A 1 182 ? -20.879 -10.186 14.422 1.00 77.56 182 GLU A N 1
ATOM 1459 C CA . GLU A 1 182 ? -22.053 -9.920 15.267 1.00 77.56 182 GLU A CA 1
ATOM 1460 C C . GLU A 1 182 ? -22.733 -8.574 14.922 1.00 77.56 182 GLU A C 1
ATOM 1462 O O . GLU A 1 182 ? -23.789 -8.246 15.463 1.00 77.56 182 GLU A O 1
ATOM 1467 N N . GLY A 1 183 ? -22.162 -7.797 13.994 1.00 75.25 183 GLY A N 1
ATOM 1468 C CA . GLY A 1 183 ? -22.662 -6.492 13.561 1.00 75.25 183 GLY A CA 1
ATOM 1469 C C . GLY A 1 183 ? -22.155 -5.297 14.378 1.00 75.25 183 GLY A C 1
ATOM 1470 O O . GLY A 1 183 ? -22.645 -4.186 14.178 1.00 75.25 183 GLY A O 1
ATOM 1471 N N . THR A 1 184 ? -21.181 -5.481 15.272 1.00 78.56 184 THR A N 1
ATOM 1472 C CA . THR A 1 184 ? -20.526 -4.372 15.979 1.00 78.56 184 THR A CA 1
ATOM 1473 C C . THR A 1 184 ? -19.634 -3.608 15.009 1.00 78.56 184 THR A C 1
ATOM 1475 O O . THR A 1 184 ? -18.698 -4.174 14.444 1.00 78.56 184 THR A O 1
ATOM 1478 N N . GLU A 1 185 ? -19.899 -2.313 14.832 1.00 77.81 185 GLU A N 1
ATOM 1479 C CA . GLU A 1 185 ? -19.096 -1.441 13.975 1.00 77.81 185 GLU A CA 1
ATOM 1480 C C . GLU A 1 185 ? -17.949 -0.773 14.744 1.00 77.81 185 GLU A C 1
ATOM 1482 O O . GLU A 1 185 ? -18.101 -0.314 15.878 1.00 77.81 185 GLU A O 1
ATOM 1487 N N . LEU A 1 186 ? -16.806 -0.663 14.076 1.00 76.75 186 LEU A N 1
ATOM 1488 C CA . LEU A 1 186 ? -15.616 0.036 14.533 1.00 76.75 186 LEU A CA 1
ATOM 1489 C C . LEU A 1 186 ? -15.139 0.986 13.433 1.00 76.75 186 LEU A C 1
ATOM 1491 O O . LEU A 1 186 ? -15.060 0.605 12.263 1.00 76.75 186 LEU A O 1
ATOM 1495 N N . GLU A 1 187 ? -14.790 2.214 13.812 1.00 79.12 187 GLU A N 1
ATOM 1496 C CA . GLU A 1 187 ? -14.129 3.166 12.919 1.00 79.12 187 GLU A CA 1
ATOM 1497 C C . GLU A 1 187 ? -12.609 3.073 13.064 1.00 79.12 187 GLU A C 1
ATOM 1499 O O . GLU A 1 187 ? -12.063 3.021 14.165 1.00 79.12 187 GLU A O 1
ATOM 1504 N N . VAL A 1 188 ? -11.926 3.032 11.923 1.00 79.44 188 VAL A N 1
ATOM 1505 C CA . VAL A 1 188 ? -10.492 2.759 11.819 1.00 79.44 188 VAL A CA 1
ATOM 1506 C C . VAL A 1 188 ? -9.878 3.787 10.901 1.00 79.44 188 VAL A C 1
ATOM 1508 O O . VAL A 1 188 ? -10.311 3.929 9.756 1.00 79.44 188 VAL A O 1
ATOM 1511 N N . GLU A 1 189 ? -8.859 4.491 11.372 1.00 85.44 189 GLU A N 1
ATOM 1512 C CA . GLU A 1 189 ? -8.106 5.387 10.509 1.00 85.44 189 GLU A CA 1
ATOM 1513 C C . GLU A 1 189 ? -7.069 4.592 9.702 1.00 85.44 189 GLU A C 1
ATOM 1515 O O . GLU A 1 189 ? -6.170 3.952 10.256 1.00 85.44 189 GLU A O 1
ATOM 1520 N N . VAL A 1 190 ? -7.197 4.627 8.374 1.00 87.50 190 VAL A N 1
ATOM 1521 C CA . VAL A 1 190 ? -6.340 3.883 7.439 1.00 87.50 190 VAL A CA 1
ATOM 1522 C C . VAL A 1 190 ? -5.705 4.806 6.409 1.00 87.50 190 VAL A C 1
ATOM 1524 O O . VAL A 1 190 ? -6.268 5.841 6.045 1.00 87.50 190 VAL A O 1
ATOM 1527 N N . TRP A 1 191 ? -4.540 4.404 5.899 1.00 91.25 191 TRP A N 1
ATOM 1528 C CA . TRP A 1 191 ? -3.865 5.097 4.800 1.00 91.25 191 TRP A CA 1
ATOM 1529 C C . TRP A 1 191 ? -4.662 4.959 3.510 1.00 91.25 191 TRP A C 1
ATOM 1531 O O . TRP A 1 191 ? -5.141 3.868 3.188 1.00 91.25 191 TRP A O 1
ATOM 1541 N N . VAL A 1 192 ? -4.790 6.048 2.755 1.00 91.19 192 VAL A N 1
ATOM 1542 C CA . VAL A 1 192 ? -5.543 6.075 1.497 1.00 91.19 192 VAL A CA 1
ATOM 1543 C C . VAL A 1 192 ? -4.705 6.576 0.332 1.00 91.19 192 VAL A C 1
ATOM 1545 O O . VAL A 1 192 ? -3.881 7.475 0.460 1.00 91.19 192 VAL A O 1
ATOM 1548 N N . TRP A 1 193 ? -4.962 6.005 -0.838 1.00 93.75 193 TRP A N 1
ATOM 1549 C CA . TRP A 1 193 ? -4.324 6.392 -2.091 1.00 93.75 193 TRP A CA 1
ATOM 1550 C C . TRP A 1 193 ? -5.277 6.216 -3.272 1.00 93.75 193 TRP A C 1
ATOM 1552 O O . TRP A 1 193 ? -6.344 5.605 -3.145 1.00 93.75 193 TRP A O 1
ATOM 1562 N N . MET A 1 194 ? -4.890 6.731 -4.437 1.00 93.56 194 MET A N 1
ATOM 1563 C CA . MET A 1 194 ? -5.577 6.439 -5.697 1.00 93.56 194 MET A CA 1
ATOM 1564 C C . MET A 1 194 ? -4.996 5.199 -6.385 1.00 93.56 194 MET A C 1
ATOM 1566 O O . MET A 1 194 ? -5.678 4.596 -7.203 1.00 93.56 194 MET A O 1
ATOM 1570 N N . GLY A 1 195 ? -3.790 4.764 -6.013 1.00 94.25 195 GLY A N 1
ATOM 1571 C CA . GLY A 1 195 ? -3.143 3.552 -6.519 1.00 94.25 195 GLY A CA 1
ATOM 1572 C C . GLY A 1 195 ? -2.033 3.845 -7.524 1.00 94.25 195 GLY A C 1
ATOM 1573 O O . GLY A 1 195 ? -1.521 4.962 -7.601 1.00 94.25 195 GLY A O 1
ATOM 1574 N N . LEU A 1 196 ? -1.652 2.823 -8.284 1.00 94.62 196 LEU A N 1
ATOM 1575 C CA . LEU A 1 196 ? -0.498 2.833 -9.173 1.00 94.62 196 LEU A CA 1
ATOM 1576 C C . LEU A 1 196 ? -0.916 2.862 -10.645 1.00 94.62 196 LEU A C 1
ATOM 1578 O O . LEU A 1 196 ? -1.783 2.102 -11.085 1.00 94.62 196 LEU A O 1
ATOM 1582 N N . MET A 1 197 ? -0.268 3.738 -11.409 1.00 92.44 197 MET A N 1
ATOM 1583 C CA . MET A 1 197 ? -0.368 3.814 -12.866 1.00 92.44 197 MET A CA 1
ATOM 1584 C C . MET A 1 197 ? 0.934 3.337 -13.498 1.00 92.44 197 MET A C 1
ATOM 1586 O O . MET A 1 197 ? 2.012 3.658 -13.011 1.00 92.44 197 MET A O 1
ATOM 1590 N N . HIS A 1 198 ? 0.849 2.594 -14.596 1.00 89.75 198 HIS A N 1
ATOM 1591 C CA . HIS A 1 198 ? 2.037 2.169 -15.329 1.00 89.75 198 HIS A CA 1
ATOM 1592 C C . HIS A 1 198 ? 2.736 3.391 -15.946 1.00 89.75 198 HIS A C 1
ATOM 1594 O O . HIS A 1 198 ? 2.089 4.170 -16.649 1.00 89.75 198 HIS A O 1
ATOM 1600 N N . LEU A 1 199 ? 4.041 3.563 -15.698 1.00 83.69 199 LEU A N 1
ATOM 1601 C CA . LEU A 1 199 ? 4.805 4.718 -16.200 1.00 83.69 199 LEU A CA 1
ATOM 1602 C C . LEU A 1 199 ? 5.305 4.521 -17.647 1.00 83.69 199 LEU A C 1
ATOM 1604 O O . LEU A 1 199 ? 5.872 5.430 -18.246 1.00 83.69 199 LEU A O 1
ATOM 1608 N N . GLY A 1 200 ? 5.042 3.356 -18.248 1.00 73.75 200 GLY A N 1
ATOM 1609 C CA . GLY A 1 200 ? 5.537 3.019 -19.581 1.00 73.75 200 GLY A CA 1
ATOM 1610 C C . GLY A 1 200 ? 7.019 2.632 -19.570 1.00 73.75 200 GLY A C 1
ATOM 1611 O O . GLY A 1 200 ? 7.726 2.785 -18.580 1.00 73.75 200 GLY A O 1
ATOM 1612 N N . GLY A 1 201 ? 7.501 2.089 -20.688 1.00 71.44 201 GLY A N 1
ATOM 1613 C CA . GLY A 1 201 ? 8.916 1.744 -20.875 1.00 71.44 201 GLY A CA 1
ATOM 1614 C C . GLY A 1 201 ? 9.351 0.407 -20.264 1.00 71.44 201 GLY A C 1
ATOM 1615 O O . GLY A 1 201 ? 10.031 -0.351 -20.951 1.00 71.44 201 GLY A O 1
ATOM 1616 N N . THR A 1 202 ? 8.948 0.076 -19.031 1.00 77.69 202 THR A N 1
ATOM 1617 C CA . THR A 1 202 ? 9.232 -1.230 -18.401 1.00 77.69 202 THR A CA 1
ATOM 1618 C C . THR A 1 202 ? 8.107 -1.684 -17.468 1.00 77.69 202 THR A C 1
ATOM 1620 O O . THR A 1 202 ? 7.414 -0.862 -16.880 1.00 77.69 202 THR A O 1
ATOM 1623 N N . MET A 1 203 ? 7.979 -3.002 -17.273 1.00 78.75 203 MET A N 1
ATOM 1624 C CA . MET A 1 203 ? 6.981 -3.619 -16.378 1.00 78.75 203 MET A CA 1
ATOM 1625 C C . MET A 1 203 ? 7.194 -3.303 -14.889 1.00 78.75 203 MET A C 1
ATOM 1627 O O . MET A 1 203 ? 6.303 -3.477 -14.061 1.00 78.75 203 MET A O 1
ATOM 1631 N N . GLU A 1 204 ? 8.400 -2.867 -14.545 1.00 86.69 204 GLU A N 1
ATOM 1632 C CA . GLU A 1 204 ? 8.836 -2.628 -13.173 1.00 86.69 204 GLU A CA 1
ATOM 1633 C C . GLU A 1 204 ? 8.545 -1.194 -12.726 1.00 86.69 204 GLU A C 1
ATOM 1635 O O . GLU A 1 204 ? 8.643 -0.919 -11.534 1.00 86.69 204 GLU A O 1
ATOM 1640 N N . THR A 1 205 ? 8.190 -0.282 -13.642 1.00 91.38 205 THR A N 1
ATOM 1641 C CA . THR A 1 205 ? 8.111 1.157 -13.350 1.00 91.38 205 THR A CA 1
ATOM 1642 C C . THR A 1 205 ? 6.674 1.666 -13.292 1.00 91.38 205 THR A C 1
ATOM 1644 O O . THR A 1 205 ? 5.913 1.604 -14.261 1.00 91.38 205 THR A O 1
ATOM 1647 N N . TRP A 1 206 ? 6.319 2.237 -12.145 1.00 94.25 206 TRP A N 1
ATOM 1648 C CA . TRP A 1 206 ? 4.970 2.690 -11.825 1.00 94.25 206 TRP A CA 1
ATOM 1649 C C . TRP A 1 206 ? 5.000 4.101 -11.240 1.00 94.25 206 TRP A C 1
ATOM 1651 O O . TRP A 1 206 ? 6.009 4.536 -10.699 1.00 94.25 206 TRP A O 1
ATOM 1661 N N . VAL A 1 207 ? 3.886 4.816 -11.339 1.00 94.06 207 VAL A N 1
ATOM 1662 C CA . VAL A 1 207 ? 3.650 6.108 -10.691 1.00 94.06 207 VAL A CA 1
ATOM 1663 C C . VAL A 1 207 ? 2.619 5.931 -9.598 1.00 94.06 207 VAL A C 1
ATOM 1665 O O . VAL A 1 207 ? 1.529 5.404 -9.842 1.00 94.06 207 VAL A O 1
ATOM 1668 N N . LEU A 1 208 ? 2.945 6.438 -8.417 1.00 94.25 208 LEU A N 1
ATOM 1669 C CA . LEU A 1 208 ? 2.017 6.589 -7.314 1.00 94.25 208 LEU A CA 1
ATOM 1670 C C . LEU A 1 208 ? 1.085 7.776 -7.548 1.00 94.25 208 LEU A C 1
ATOM 1672 O O . LEU A 1 208 ? 1.520 8.896 -7.806 1.00 94.25 208 LEU A O 1
ATOM 1676 N N . LYS A 1 209 ? -0.220 7.527 -7.443 1.00 94.12 209 LYS A N 1
ATOM 1677 C CA . LYS A 1 209 ? -1.247 8.565 -7.441 1.00 94.12 209 LYS A CA 1
ATOM 1678 C C . LYS A 1 209 ? -1.832 8.722 -6.044 1.00 94.12 209 LYS A C 1
ATOM 1680 O O . LYS A 1 209 ? -2.342 7.768 -5.448 1.00 94.12 209 LYS A O 1
ATOM 1685 N N . LEU A 1 210 ? -1.765 9.952 -5.548 1.00 88.81 210 LEU A N 1
ATOM 1686 C CA . LEU A 1 210 ? -2.299 10.375 -4.258 1.00 88.81 210 LEU A CA 1
ATOM 1687 C C . LEU A 1 210 ? -3.482 11.318 -4.448 1.00 88.81 210 LEU A C 1
ATOM 1689 O O . LEU A 1 210 ? -3.773 11.755 -5.558 1.00 88.81 210 LEU A O 1
ATOM 1693 N N . ILE A 1 211 ? -4.149 11.612 -3.337 1.00 84.38 211 ILE A N 1
ATOM 1694 C CA . ILE A 1 211 ? -5.216 12.603 -3.274 1.00 84.38 211 ILE A CA 1
ATOM 1695 C C . ILE A 1 211 ? -4.582 13.979 -3.105 1.00 84.38 211 ILE A C 1
ATOM 1697 O O . ILE A 1 211 ? -3.928 14.234 -2.092 1.00 84.38 211 ILE A O 1
ATOM 1701 N N . GLU A 1 212 ? -4.807 14.851 -4.077 1.00 78.50 212 GLU A N 1
ATOM 1702 C CA . GLU A 1 212 ? -4.567 16.287 -3.937 1.00 78.50 212 GLU A CA 1
ATOM 1703 C C . GLU A 1 212 ? -5.757 16.897 -3.176 1.00 78.50 212 GLU A C 1
ATOM 1705 O O . GLU A 1 212 ? -6.909 16.558 -3.470 1.00 78.50 212 GLU A O 1
ATOM 1710 N N . ALA A 1 213 ? -5.475 17.696 -2.142 1.00 63.88 213 ALA A N 1
ATOM 1711 C CA . ALA A 1 213 ? -6.485 18.370 -1.320 1.00 63.88 213 ALA A CA 1
ATOM 1712 C C . ALA A 1 213 ? -7.120 19.579 -2.021 1.00 63.88 213 ALA A C 1
ATOM 1714 O O . ALA A 1 213 ? -6.414 20.255 -2.806 1.00 63.88 213 ALA A O 1
#

Radius of gyration: 28.68 Å; chains: 1; bounding box: 66×92×76 Å

Organism: NCBI:txid1400762

pLDDT: mean 71.87, std 19.61, range [37.0, 95.75]

Sequence (213 aa):
MQQRRSQLPRTVQHPAAPRLIPGPLPRDTAPIHQRPVIVALGNGQVLPTALLFQNDAVAGIDARLAFHTRPRPVVRPAITFMPEFPEYLWGAVDDHVSYRESPMRIHFDEEPVPATNPPVHMMRIDTGFGDWLIIEPRRGSHYVSVVDVQRTVIQWMKEIRFRAGETDRLRLSSWVRVADGEGTELEVEVWVWMGLMHLGGTMETWVLKLIEA